Protein AF-A0AAD9J2P8-F1 (afdb_monomer)

pLDDT: mean 78.57, std 15.0, range [35.84, 94.94]

Secondary structure (DSSP, 8-state):
----HHHHHHHHHHHHHHHHHHHHHHHTSTTHHHHHHHHHHHHHHHHHHSPP--BTT-HHHHHHHHHHHHHHHS---TTTHHHHHHHHHHHHHHHHHS-HHHHHHHHHHHHHHHHHH-----HHHHHHHHHHHHHHHHHHHHHHHHHS-PPPEEES-GGG--HHHHHHH-SS-EEEEE-S-SSS--EEEE---

Structure (mmCIF, N/CA/C/O backbone):
data_AF-A0AAD9J2P8-F1
#
_entry.id   AF-A0AAD9J2P8-F1
#
loop_
_atom_site.group_PDB
_atom_site.id
_atom_site.type_symbol
_atom_site.label_atom_id
_atom_site.label_alt_id
_atom_site.label_comp_id
_atom_site.label_asym_id
_atom_site.label_entity_id
_atom_site.label_seq_id
_atom_site.pdbx_PDB_ins_code
_atom_site.Cartn_x
_atom_site.Cartn_y
_atom_site.Cartn_z
_atom_site.occupancy
_atom_site.B_iso_or_equiv
_atom_site.auth_seq_id
_atom_site.auth_comp_id
_atom_site.auth_asym_id
_atom_site.auth_atom_id
_atom_site.pdbx_PDB_model_num
ATOM 1 N N . MET A 1 1 ? 8.061 17.494 32.163 1.00 35.84 1 MET A N 1
ATOM 2 C CA . MET A 1 1 ? 9.103 16.885 31.309 1.00 35.84 1 MET A CA 1
ATOM 3 C C . MET A 1 1 ? 8.450 16.448 29.995 1.00 35.84 1 MET A C 1
ATOM 5 O O . MET A 1 1 ? 7.800 15.415 29.958 1.00 35.84 1 MET A O 1
ATOM 9 N N . LYS A 1 2 ? 8.472 17.302 28.958 1.00 37.38 2 LYS A N 1
ATOM 10 C CA . LYS A 1 2 ? 7.822 17.054 27.654 1.00 37.38 2 LYS A CA 1
ATOM 11 C C . LYS A 1 2 ? 8.761 16.195 26.801 1.00 37.38 2 LYS A C 1
ATOM 13 O O . LYS A 1 2 ? 9.695 16.732 26.215 1.00 37.38 2 LYS A O 1
ATOM 18 N N . ARG A 1 3 ? 8.564 14.874 26.784 1.00 40.25 3 ARG A N 1
ATOM 19 C CA . ARG A 1 3 ? 9.406 13.951 26.012 1.00 40.25 3 ARG A CA 1
ATOM 20 C C . ARG A 1 3 ? 9.067 14.048 24.515 1.00 40.25 3 ARG A C 1
ATOM 22 O O . ARG A 1 3 ? 7.936 13.844 24.086 1.00 40.25 3 ARG A O 1
ATOM 29 N N . ASN A 1 4 ? 10.086 14.475 23.782 1.00 41.00 4 ASN A N 1
ATOM 30 C CA . ASN A 1 4 ? 10.301 14.606 22.345 1.00 41.00 4 ASN A CA 1
ATOM 31 C C . ASN A 1 4 ? 9.366 13.869 21.375 1.00 41.00 4 ASN A C 1
ATOM 33 O O . ASN A 1 4 ? 9.649 12.766 20.922 1.00 41.00 4 ASN A O 1
ATOM 37 N N . ARG A 1 5 ? 8.354 14.592 20.881 1.00 43.62 5 ARG A N 1
ATOM 38 C CA . ARG A 1 5 ? 7.730 14.295 19.578 1.00 43.62 5 ARG A CA 1
ATOM 39 C C . ARG A 1 5 ? 8.595 14.782 18.394 1.00 43.62 5 ARG A C 1
ATOM 41 O O . ARG A 1 5 ? 8.380 14.357 17.269 1.00 43.62 5 ARG A O 1
ATOM 48 N N . LYS A 1 6 ? 9.581 15.665 18.636 1.00 39.72 6 LYS A N 1
ATOM 49 C CA . LYS A 1 6 ? 10.468 16.246 17.603 1.00 39.72 6 LYS A CA 1
ATOM 50 C C . LYS A 1 6 ? 11.683 15.375 17.255 1.00 39.72 6 LYS A C 1
ATOM 52 O O . LYS A 1 6 ? 12.091 15.365 16.097 1.00 39.72 6 LYS A O 1
ATOM 57 N N . ASP A 1 7 ? 12.211 14.610 18.207 1.00 45.72 7 ASP A N 1
ATOM 58 C CA . ASP A 1 7 ? 13.395 13.769 17.967 1.00 45.72 7 ASP A CA 1
ATOM 59 C C . ASP A 1 7 ? 13.066 12.584 17.069 1.00 45.72 7 ASP A C 1
ATOM 61 O O . ASP A 1 7 ? 13.791 12.332 16.113 1.00 45.72 7 ASP A O 1
ATOM 65 N N . GLY A 1 8 ? 11.933 11.915 17.316 1.00 49.78 8 GLY A N 1
ATOM 66 C CA . GLY A 1 8 ? 11.456 10.823 16.467 1.00 49.78 8 GLY A CA 1
ATOM 67 C C . GLY A 1 8 ? 11.322 11.259 15.011 1.00 49.78 8 GLY A C 1
ATOM 68 O O . GLY A 1 8 ? 11.822 10.580 14.127 1.00 49.78 8 GLY A O 1
ATOM 69 N N . VAL A 1 9 ? 10.768 12.450 14.759 1.00 51.84 9 VAL A N 1
ATOM 70 C CA . VAL A 1 9 ? 10.672 13.018 13.405 1.00 51.84 9 VAL A CA 1
ATOM 71 C C . VAL A 1 9 ? 12.063 13.249 12.805 1.00 51.84 9 VAL A C 1
ATOM 73 O O . VAL A 1 9 ? 12.281 12.913 11.649 1.00 51.84 9 VAL A O 1
ATOM 76 N N . CYS A 1 10 ? 13.034 13.749 13.570 1.00 49.91 10 CYS A N 1
ATOM 77 C CA . CYS A 1 10 ? 14.384 14.012 13.064 1.00 49.91 10 CYS A CA 1
ATOM 78 C C . CYS A 1 10 ? 15.150 12.723 12.707 1.00 49.91 10 CYS A C 1
ATOM 80 O O . CYS A 1 10 ? 15.716 12.627 11.616 1.00 49.91 10 CYS A O 1
ATOM 82 N N . TYR A 1 11 ? 15.101 11.702 13.571 1.00 58.66 11 TYR A N 1
ATOM 83 C CA . TYR A 1 11 ? 15.673 10.379 13.285 1.00 58.66 11 TYR A CA 1
ATOM 84 C C . TYR A 1 11 ? 15.005 9.726 12.085 1.00 58.66 11 TYR A C 1
ATOM 86 O O . TYR A 1 11 ? 15.675 9.148 11.235 1.00 58.66 11 TYR A O 1
ATOM 94 N N . TRP A 1 12 ? 13.689 9.857 11.989 1.00 60.78 12 TRP A N 1
ATOM 95 C CA . TRP A 1 12 ? 12.912 9.251 10.927 1.00 60.78 12 TRP A CA 1
ATOM 96 C C . TRP A 1 12 ? 13.160 9.947 9.585 1.00 60.78 12 TRP A C 1
ATOM 98 O O . TRP A 1 12 ? 13.389 9.264 8.596 1.00 60.78 12 TRP A O 1
ATOM 108 N N . PHE A 1 13 ? 13.275 11.283 9.558 1.00 60.62 13 PHE A N 1
ATOM 109 C CA . PHE A 1 13 ? 13.769 12.049 8.402 1.00 60.62 13 PHE A CA 1
ATOM 110 C C . PHE A 1 13 ? 15.225 11.701 8.037 1.00 60.62 13 PHE A C 1
ATOM 112 O O . PHE A 1 13 ? 15.575 11.673 6.854 1.00 60.62 13 PHE A O 1
ATOM 119 N N . GLY A 1 14 ? 16.072 11.426 9.032 1.00 69.06 14 GLY A N 1
ATOM 120 C CA . GLY A 1 14 ? 17.452 10.976 8.847 1.00 69.06 14 GLY A CA 1
ATOM 121 C C . GLY A 1 14 ? 17.530 9.600 8.188 1.00 69.06 14 GLY A C 1
ATOM 122 O O . GLY A 1 14 ? 18.158 9.457 7.139 1.00 69.06 14 GLY A O 1
ATOM 123 N N . LEU A 1 15 ? 16.807 8.619 8.732 1.00 70.50 15 LEU A N 1
ATOM 124 C CA . LEU A 1 15 ? 16.624 7.290 8.146 1.00 70.50 15 LEU A CA 1
ATOM 125 C C . LEU A 1 15 ? 16.039 7.400 6.734 1.00 70.50 15 LEU A C 1
ATOM 127 O O . LEU A 1 15 ? 16.428 6.671 5.825 1.00 70.50 15 LEU A O 1
ATOM 131 N N . LEU A 1 16 ? 15.149 8.375 6.529 1.00 65.44 16 LEU A N 1
ATOM 132 C CA . LEU A 1 16 ? 14.523 8.653 5.248 1.00 65.44 16 LEU A CA 1
ATOM 133 C C . LEU A 1 16 ? 15.527 9.015 4.162 1.00 65.44 16 LEU A C 1
ATOM 135 O O . LEU A 1 16 ? 15.518 8.451 3.062 1.00 65.44 16 LEU A O 1
ATOM 139 N N . LYS A 1 17 ? 16.378 9.986 4.496 1.00 66.88 17 LYS A N 1
ATOM 140 C CA . LYS A 1 17 ? 17.457 10.469 3.641 1.00 66.88 17 LYS A CA 1
ATOM 141 C C . LYS A 1 17 ? 18.500 9.383 3.418 1.00 66.88 17 LYS A C 1
ATOM 143 O O . LYS A 1 17 ? 18.934 9.205 2.286 1.00 66.88 17 LYS A O 1
ATOM 148 N N . PHE A 1 18 ? 18.845 8.635 4.462 1.00 74.62 18 PHE A N 1
ATOM 149 C CA . PHE A 1 18 ? 19.793 7.531 4.380 1.00 74.62 18 PHE A CA 1
ATOM 150 C C . PHE A 1 18 ? 19.297 6.422 3.448 1.00 74.62 18 PHE A C 1
ATOM 152 O O . PHE A 1 18 ? 20.012 6.016 2.537 1.00 74.62 18 PHE A O 1
ATOM 159 N N . LEU A 1 19 ? 18.038 6.005 3.588 1.00 72.00 19 LEU A N 1
ATOM 160 C CA . LEU A 1 19 ? 17.425 5.019 2.705 1.00 72.00 19 LEU A CA 1
ATOM 161 C C . LEU A 1 19 ? 17.385 5.513 1.252 1.00 72.00 19 LEU A C 1
ATOM 163 O O . LEU A 1 19 ? 17.693 4.756 0.337 1.00 72.00 19 LEU A O 1
ATOM 167 N N . LYS A 1 20 ? 17.050 6.790 1.029 1.00 68.44 20 LYS A N 1
ATOM 168 C CA . LYS A 1 20 ? 17.053 7.383 -0.317 1.00 68.44 20 LYS A CA 1
ATOM 169 C C . LYS A 1 20 ? 18.457 7.388 -0.932 1.00 68.44 20 LYS A C 1
ATOM 171 O O . LYS A 1 20 ? 18.601 7.075 -2.109 1.00 68.44 20 LYS A O 1
ATOM 176 N N . PHE A 1 21 ? 19.476 7.697 -0.135 1.00 73.38 21 PHE A N 1
ATOM 177 C CA . PHE A 1 21 ? 20.874 7.646 -0.553 1.00 73.38 21 PHE A CA 1
ATOM 178 C C . PHE A 1 21 ? 21.319 6.218 -0.898 1.00 73.38 21 PHE A C 1
ATOM 180 O O . PHE A 1 21 ? 21.908 6.003 -1.956 1.00 73.38 21 PHE A O 1
ATOM 187 N N . ILE A 1 22 ? 20.979 5.231 -0.061 1.00 76.00 22 ILE A N 1
ATOM 188 C CA . ILE A 1 22 ? 21.262 3.818 -0.343 1.00 76.00 22 ILE A CA 1
ATOM 189 C C . ILE A 1 22 ? 20.584 3.385 -1.638 1.00 76.00 22 ILE A C 1
ATOM 191 O O . ILE A 1 22 ? 21.250 2.827 -2.501 1.00 76.00 22 ILE A O 1
ATOM 195 N N . LEU A 1 23 ? 19.292 3.674 -1.811 1.00 74.81 23 LEU A N 1
ATOM 196 C CA . LEU A 1 23 ? 18.573 3.303 -3.030 1.00 74.81 23 LEU A CA 1
ATOM 197 C C . LEU A 1 23 ? 19.227 3.917 -4.272 1.00 74.81 23 LEU A C 1
ATOM 199 O O . LEU A 1 23 ? 19.399 3.225 -5.269 1.00 74.81 23 LEU A O 1
ATOM 203 N N . GLN A 1 24 ? 19.660 5.177 -4.204 1.00 74.19 24 GLN A N 1
ATOM 204 C CA . GLN A 1 24 ? 20.356 5.841 -5.307 1.00 74.19 24 GLN A CA 1
ATOM 205 C C . GLN A 1 24 ? 21.715 5.196 -5.629 1.00 74.19 24 GLN A C 1
ATOM 207 O O . GLN A 1 24 ? 22.058 5.028 -6.799 1.00 74.19 24 GLN A O 1
ATOM 212 N N . SER A 1 25 ? 22.465 4.795 -4.602 1.00 76.81 25 SER A N 1
ATOM 213 C CA . SER A 1 25 ? 23.708 4.034 -4.762 1.00 76.81 25 SER A CA 1
ATOM 214 C C . SER A 1 25 ? 23.453 2.668 -5.414 1.00 76.81 25 SER A C 1
ATOM 216 O O . SER A 1 25 ? 24.103 2.309 -6.394 1.00 76.81 25 SER A O 1
ATOM 218 N N . VAL A 1 26 ? 22.435 1.940 -4.945 1.00 79.38 26 VAL A N 1
ATOM 219 C CA . VAL A 1 26 ? 22.081 0.601 -5.444 1.00 79.38 26 VAL A CA 1
ATOM 220 C C . VAL A 1 26 ? 21.610 0.640 -6.900 1.00 79.38 26 VAL A C 1
ATOM 222 O O . VAL A 1 26 ? 21.946 -0.260 -7.660 1.00 79.38 26 VAL A O 1
ATOM 225 N N . VAL A 1 27 ? 20.910 1.694 -7.328 1.00 81.75 27 VAL A N 1
ATOM 226 C CA . VAL A 1 27 ? 20.460 1.871 -8.728 1.00 81.75 27 VAL A CA 1
ATOM 227 C C . VAL A 1 27 ? 21.623 1.999 -9.710 1.00 81.75 27 VAL A C 1
ATOM 229 O O . VAL A 1 27 ? 21.479 1.654 -10.878 1.00 81.75 27 VAL A O 1
ATOM 232 N N . SER A 1 28 ? 22.785 2.454 -9.240 1.00 81.50 28 SER A N 1
ATOM 233 C CA . SER A 1 28 ? 23.994 2.566 -10.062 1.00 81.50 28 SER A CA 1
ATOM 234 C C . SER A 1 28 ? 24.742 1.230 -10.199 1.00 81.50 28 SER A C 1
ATOM 236 O O . SER A 1 28 ? 25.705 1.139 -10.958 1.00 81.50 28 SER A O 1
ATOM 238 N N . SER A 1 29 ? 24.320 0.191 -9.468 1.00 87.44 29 SER A N 1
ATOM 239 C CA . SER A 1 29 ? 24.918 -1.143 -9.525 1.00 87.44 29 SER A CA 1
ATOM 240 C C . SER A 1 29 ? 24.369 -1.954 -10.705 1.00 87.44 29 SER A C 1
ATOM 242 O O . SER A 1 29 ? 23.155 -1.970 -10.923 1.00 87.44 29 SER A O 1
ATOM 244 N N . PRO A 1 30 ? 25.205 -2.743 -11.406 1.00 88.19 30 PRO A N 1
ATOM 245 C CA . PRO A 1 30 ? 24.736 -3.669 -12.441 1.00 88.19 30 PRO A CA 1
ATOM 246 C C . PRO A 1 30 ? 23.787 -4.757 -11.904 1.00 88.19 30 PRO A C 1
ATOM 248 O O . PRO A 1 30 ? 23.054 -5.373 -12.671 1.00 88.19 30 PRO A O 1
ATOM 251 N N . GLN A 1 31 ? 23.773 -4.991 -10.589 1.00 88.56 31 GLN A N 1
ATOM 252 C CA . GLN A 1 31 ? 22.914 -5.983 -9.928 1.00 88.56 31 GLN A CA 1
ATOM 253 C C . GLN A 1 31 ? 21.523 -5.432 -9.576 1.00 88.56 31 GLN A C 1
ATOM 255 O O . GLN A 1 31 ? 20.684 -6.162 -9.046 1.00 88.56 31 GLN A O 1
ATOM 260 N N . TYR A 1 32 ? 21.264 -4.152 -9.865 1.00 89.69 32 TYR A N 1
ATOM 261 C CA . TYR A 1 32 ? 20.014 -3.480 -9.527 1.00 89.69 32 TYR A CA 1
ATOM 262 C C . TYR A 1 32 ? 18.747 -4.213 -10.004 1.00 89.69 32 TYR A C 1
ATOM 264 O O . TYR A 1 32 ? 17.831 -4.347 -9.191 1.00 89.69 32 TYR A O 1
ATOM 272 N N . PRO A 1 33 ? 18.656 -4.739 -11.247 1.00 91.06 33 PRO A N 1
ATOM 273 C CA . PRO A 1 33 ? 17.434 -5.400 -11.710 1.00 91.06 33 PRO A CA 1
ATOM 274 C C . PRO A 1 33 ? 17.074 -6.641 -10.884 1.00 91.06 33 PRO A C 1
ATOM 276 O O . PRO A 1 33 ? 15.909 -6.824 -10.536 1.00 91.06 33 PRO A O 1
ATOM 279 N N . GLN A 1 34 ? 18.077 -7.450 -10.522 1.00 92.00 34 GLN A N 1
ATOM 280 C CA . GLN A 1 34 ? 17.892 -8.648 -9.700 1.00 92.00 34 GLN A CA 1
ATOM 281 C C . GLN A 1 34 ? 17.486 -8.271 -8.274 1.00 92.00 34 GLN A C 1
ATOM 283 O O . GLN A 1 34 ? 16.492 -8.770 -7.754 1.00 92.00 34 GLN A O 1
ATOM 288 N N . PHE A 1 35 ? 18.206 -7.320 -7.669 1.00 90.88 35 PHE A N 1
ATOM 289 C CA . PHE A 1 35 ? 17.863 -6.800 -6.347 1.00 90.88 35 PHE A CA 1
ATOM 290 C C . PHE A 1 35 ? 16.425 -6.269 -6.303 1.00 90.88 35 PHE A C 1
ATOM 292 O O . PHE A 1 35 ? 15.692 -6.540 -5.350 1.00 90.88 35 PHE A O 1
ATOM 299 N N . LEU A 1 36 ? 16.017 -5.517 -7.329 1.00 92.50 36 LEU A N 1
ATOM 300 C CA . LEU A 1 36 ? 14.678 -4.950 -7.426 1.00 92.50 36 LEU A CA 1
ATOM 301 C C . LEU A 1 36 ? 13.616 -6.050 -7.505 1.00 92.50 36 LEU A C 1
ATOM 303 O O . LEU A 1 36 ? 12.617 -5.972 -6.793 1.00 92.50 36 LEU A O 1
ATOM 307 N N . GLN A 1 37 ? 13.846 -7.072 -8.331 1.00 93.19 37 GLN A N 1
ATOM 308 C CA . GLN A 1 37 ? 12.947 -8.214 -8.471 1.00 93.19 37 GLN A CA 1
ATOM 309 C C . GLN A 1 37 ? 12.714 -8.917 -7.132 1.00 93.19 37 GLN A C 1
ATOM 311 O O . GLN A 1 37 ? 11.566 -9.103 -6.716 1.00 93.19 37 GLN A O 1
ATOM 316 N N . ASP A 1 38 ? 13.799 -9.276 -6.447 1.00 93.25 38 ASP A N 1
ATOM 317 C CA . ASP A 1 38 ? 13.737 -10.018 -5.190 1.00 93.25 38 ASP A CA 1
ATOM 318 C C . ASP A 1 38 ? 13.095 -9.163 -4.090 1.00 93.25 38 ASP A C 1
ATOM 320 O O . ASP A 1 38 ? 12.181 -9.612 -3.394 1.00 93.25 38 ASP A O 1
ATOM 324 N N . SER A 1 39 ? 13.491 -7.889 -3.999 1.00 91.31 39 SER A N 1
ATOM 325 C CA . SER A 1 39 ? 12.959 -6.948 -3.008 1.00 91.31 39 SER A CA 1
ATOM 326 C C . SER A 1 39 ? 11.460 -6.722 -3.179 1.00 91.31 39 SER A C 1
ATOM 328 O O . SER A 1 39 ? 10.706 -6.888 -2.222 1.00 91.31 39 SER A O 1
ATOM 330 N N . ILE A 1 40 ? 10.997 -6.388 -4.390 1.00 93.75 40 ILE A N 1
ATOM 331 C CA . ILE A 1 40 ? 9.569 -6.161 -4.656 1.00 93.75 40 ILE A CA 1
ATOM 332 C C . ILE A 1 40 ? 8.759 -7.424 -4.371 1.00 93.75 40 ILE A C 1
ATOM 334 O O . ILE A 1 40 ? 7.703 -7.340 -3.746 1.00 93.75 40 ILE A O 1
ATOM 338 N N . THR A 1 41 ? 9.254 -8.593 -4.776 1.00 93.94 41 THR A N 1
ATOM 339 C CA . THR A 1 41 ? 8.566 -9.867 -4.533 1.00 93.94 41 THR A CA 1
ATOM 340 C C . THR A 1 41 ? 8.355 -10.102 -3.039 1.00 93.94 41 THR A C 1
ATOM 342 O O . THR A 1 41 ? 7.243 -10.418 -2.611 1.00 93.94 41 THR A O 1
ATOM 345 N N . VAL A 1 42 ? 9.396 -9.890 -2.229 1.00 94.62 42 VAL A N 1
ATOM 346 C CA . VAL A 1 42 ? 9.312 -10.033 -0.771 1.00 94.62 42 VAL A CA 1
ATOM 347 C C . VAL A 1 42 ? 8.391 -8.974 -0.165 1.00 94.62 42 VAL A C 1
ATOM 349 O O . VAL A 1 42 ? 7.514 -9.321 0.623 1.00 94.62 42 VAL A O 1
ATOM 352 N N . PHE A 1 43 ? 8.533 -7.703 -0.546 1.00 94.31 43 PHE A N 1
ATOM 353 C CA . PHE A 1 43 ? 7.719 -6.620 0.013 1.00 94.31 43 PHE A CA 1
ATOM 354 C C . PHE A 1 43 ? 6.233 -6.825 -0.275 1.00 94.31 43 PHE A C 1
ATOM 356 O O . PHE A 1 43 ? 5.415 -6.747 0.640 1.00 94.31 43 PHE A O 1
ATOM 363 N N . LEU A 1 44 ? 5.878 -7.149 -1.522 1.00 94.94 44 LEU A N 1
ATOM 364 C CA . LEU A 1 44 ? 4.490 -7.410 -1.897 1.00 94.94 44 LEU A CA 1
ATOM 365 C C . LEU A 1 44 ? 3.933 -8.636 -1.174 1.00 94.94 44 LEU A C 1
ATOM 367 O O . LEU A 1 44 ? 2.782 -8.601 -0.750 1.00 94.94 44 LEU A O 1
ATOM 371 N N . ARG A 1 45 ? 4.731 -9.694 -0.987 1.00 94.44 45 ARG A N 1
ATOM 372 C CA . ARG A 1 45 ? 4.309 -10.878 -0.230 1.00 94.44 45 ARG A CA 1
ATOM 373 C C . ARG A 1 45 ? 4.003 -10.535 1.227 1.00 94.44 45 ARG A C 1
ATOM 375 O O . ARG A 1 45 ? 2.917 -10.841 1.700 1.00 94.44 45 ARG A O 1
ATOM 382 N N . VAL A 1 46 ? 4.914 -9.841 1.910 1.00 92.25 46 VAL A N 1
ATOM 383 C CA . VAL A 1 46 ? 4.724 -9.444 3.316 1.00 92.25 46 VAL A CA 1
ATOM 384 C C . VAL A 1 46 ? 3.496 -8.542 3.478 1.00 92.25 46 VAL A C 1
ATOM 386 O O . VAL A 1 46 ? 2.699 -8.743 4.390 1.00 92.25 46 VAL A O 1
ATOM 389 N N . LEU A 1 47 ? 3.297 -7.582 2.570 1.00 92.12 47 LEU A N 1
ATOM 390 C CA . LEU A 1 47 ? 2.138 -6.684 2.594 1.00 92.12 47 LEU A CA 1
ATOM 391 C C . LEU A 1 47 ? 0.815 -7.393 2.252 1.00 92.12 47 LEU A C 1
ATOM 393 O O . LEU A 1 47 ? -0.243 -6.993 2.741 1.00 92.12 47 LEU A O 1
ATOM 397 N N . LYS A 1 48 ? 0.856 -8.430 1.410 1.00 91.38 48 LYS A N 1
ATOM 398 C CA . LYS A 1 48 ? -0.324 -9.199 0.996 1.00 91.38 48 LYS A CA 1
ATOM 399 C C . LYS A 1 48 ? -0.778 -10.205 2.054 1.00 91.38 48 LYS A C 1
ATOM 401 O O . LYS A 1 48 ? -1.989 -10.361 2.215 1.00 91.38 48 LYS A O 1
ATOM 406 N N . ASP A 1 49 ? 0.176 -10.883 2.690 1.00 88.75 49 ASP A N 1
ATOM 407 C CA . ASP A 1 49 ? -0.065 -11.983 3.630 1.00 88.75 49 ASP A CA 1
ATOM 408 C C . ASP A 1 49 ? -0.228 -11.483 5.076 1.00 88.75 49 ASP A C 1
ATOM 410 O O . ASP A 1 49 ? -0.807 -12.178 5.903 1.00 88.75 49 ASP A O 1
ATOM 414 N N . GLY A 1 50 ? 0.285 -10.289 5.395 1.00 82.38 50 GLY A N 1
ATOM 415 C CA . GLY A 1 50 ? 0.142 -9.693 6.721 1.00 82.38 50 GLY A CA 1
ATOM 416 C C . GLY A 1 50 ? -1.237 -9.074 6.949 1.00 82.38 50 GLY A C 1
ATOM 417 O O . GLY A 1 50 ? -1.721 -8.317 6.103 1.00 82.38 50 GLY A O 1
ATOM 418 N N . ASP A 1 51 ? -1.812 -9.328 8.125 1.00 81.00 51 ASP A N 1
ATOM 419 C CA . ASP A 1 51 ? -3.091 -8.753 8.548 1.00 81.00 51 ASP A CA 1
ATOM 420 C C . ASP A 1 51 ? -2.986 -7.244 8.831 1.00 81.00 51 ASP A C 1
ATOM 422 O O . ASP A 1 51 ? -1.963 -6.792 9.370 1.00 81.00 51 ASP A O 1
ATOM 426 N N . PRO A 1 52 ? -4.035 -6.453 8.530 1.00 81.31 52 PRO A N 1
ATOM 427 C CA . PRO A 1 52 ? -4.101 -5.045 8.901 1.00 81.31 52 PRO A CA 1
ATOM 428 C C . PRO A 1 52 ? -3.928 -4.843 10.407 1.00 81.31 52 PRO A C 1
ATOM 430 O O . PRO A 1 52 ? -4.540 -5.532 11.221 1.00 81.31 52 PRO A O 1
ATOM 433 N N . GLN A 1 53 ? -3.089 -3.879 10.774 1.00 80.88 53 GLN A N 1
ATOM 434 C CA . GLN A 1 53 ? -2.815 -3.531 12.165 1.00 80.88 53 GLN A CA 1
ATOM 435 C C . GLN A 1 53 ? -3.265 -2.092 12.412 1.00 80.88 53 GLN A C 1
ATOM 437 O O . GLN A 1 53 ? -2.898 -1.184 11.664 1.00 80.88 53 GLN A O 1
ATOM 442 N N . PHE A 1 54 ? -4.056 -1.892 13.463 1.00 79.12 54 PHE A N 1
ATOM 443 C CA . PHE A 1 54 ? -4.698 -0.606 13.767 1.00 79.12 54 PHE A CA 1
ATOM 444 C C . PHE A 1 54 ? -4.161 0.054 15.043 1.00 79.12 54 PHE A C 1
ATOM 446 O O . PHE A 1 54 ? -4.627 1.125 15.419 1.00 79.12 54 PHE A O 1
ATOM 453 N N . ILE A 1 55 ? -3.184 -0.579 15.702 1.00 78.31 55 ILE A N 1
ATOM 454 C CA . ILE A 1 55 ? -2.464 -0.039 16.859 1.00 78.31 55 ILE A CA 1
ATOM 455 C C . ILE A 1 55 ? -1.120 0.504 16.365 1.00 78.31 55 ILE A C 1
ATOM 457 O O . ILE A 1 55 ? -0.278 -0.259 15.885 1.00 78.31 55 ILE A O 1
ATOM 461 N N . SER A 1 56 ? -0.901 1.813 16.482 1.00 75.12 56 SER A N 1
ATOM 462 C CA . SER A 1 56 ? 0.270 2.482 15.887 1.00 75.12 56 SER A CA 1
ATOM 463 C C . SER A 1 56 ? 1.602 2.030 16.491 1.00 75.12 56 SER A C 1
ATOM 465 O O . SER A 1 56 ? 2.630 1.991 15.813 1.00 75.12 56 SER A O 1
ATOM 467 N N . GLU A 1 57 ? 1.608 1.689 17.780 1.00 76.62 57 GLU A N 1
ATOM 468 C CA . GLU A 1 57 ? 2.807 1.285 18.517 1.00 76.62 57 GLU A CA 1
ATOM 469 C C . GLU A 1 57 ? 3.221 -0.170 18.238 1.00 76.62 57 GLU A C 1
ATOM 471 O O . GLU A 1 57 ? 4.271 -0.616 18.701 1.00 76.62 57 GLU A O 1
ATOM 476 N N . GLN A 1 58 ? 2.427 -0.924 17.473 1.00 79.06 58 GLN A N 1
ATOM 477 C CA . GLN A 1 58 ? 2.730 -2.312 17.155 1.00 79.06 58 GLN A CA 1
ATOM 478 C C . GLN A 1 58 ? 3.832 -2.414 16.093 1.00 79.06 58 GLN A C 1
ATOM 480 O O . GLN A 1 58 ? 3.736 -1.845 15.004 1.00 79.06 58 GLN A O 1
ATOM 485 N N . ASN A 1 59 ? 4.859 -3.223 16.372 1.00 81.12 59 ASN A N 1
ATOM 486 C CA . ASN A 1 59 ? 5.998 -3.425 15.466 1.00 81.12 59 ASN A CA 1
ATOM 487 C C . ASN A 1 59 ? 5.568 -3.868 14.058 1.00 81.12 59 ASN A C 1
ATOM 489 O O . ASN A 1 59 ? 6.136 -3.418 13.066 1.00 81.12 59 ASN A O 1
ATOM 493 N N . SER A 1 60 ? 4.538 -4.715 13.963 1.00 84.06 60 SER A N 1
ATOM 494 C CA . SER A 1 60 ? 3.980 -5.165 12.685 1.00 84.06 60 SER A CA 1
ATOM 495 C C . SER A 1 60 ? 3.426 -4.005 11.852 1.00 84.06 60 SER A C 1
ATOM 497 O O . SER A 1 60 ? 3.636 -3.983 10.640 1.00 84.06 60 SER A O 1
ATOM 499 N N . GLN A 1 61 ? 2.788 -3.011 12.485 1.00 84.44 61 GLN A N 1
ATOM 500 C CA . GLN A 1 61 ? 2.318 -1.819 11.779 1.00 84.44 61 GLN A CA 1
ATOM 501 C C . GLN A 1 61 ? 3.488 -0.941 11.322 1.00 84.44 61 GLN A C 1
ATOM 503 O O . GLN A 1 61 ? 3.551 -0.510 10.172 1.00 84.44 61 GLN A O 1
ATOM 508 N N . GLN A 1 62 ? 4.470 -0.715 12.194 1.00 85.69 62 GLN A N 1
ATOM 509 C CA . GLN A 1 62 ? 5.653 0.073 11.837 1.00 85.69 62 GLN A CA 1
ATOM 510 C C . GLN A 1 62 ? 6.422 -0.542 10.660 1.00 85.69 62 GLN A C 1
ATOM 512 O O . GLN A 1 62 ? 6.846 0.181 9.758 1.00 85.69 62 GLN A O 1
ATOM 517 N N . LEU A 1 63 ? 6.548 -1.873 10.632 1.00 88.06 63 LEU A N 1
ATOM 518 C CA . LEU A 1 63 ? 7.135 -2.601 9.511 1.00 88.06 63 LEU A CA 1
ATOM 519 C C . LEU A 1 63 ? 6.317 -2.404 8.230 1.00 88.06 63 LEU A C 1
ATOM 521 O O . LEU A 1 63 ? 6.884 -2.073 7.191 1.00 88.06 63 LEU A O 1
ATOM 525 N N . ARG A 1 64 ? 4.992 -2.573 8.298 1.00 91.94 64 ARG A N 1
ATOM 526 C CA . ARG A 1 64 ? 4.088 -2.411 7.151 1.00 91.94 64 ARG A CA 1
ATOM 527 C C . ARG A 1 64 ? 4.204 -1.016 6.533 1.00 91.94 64 ARG A C 1
ATOM 529 O O . ARG A 1 64 ? 4.424 -0.893 5.328 1.00 91.94 64 ARG A O 1
ATOM 536 N N . LYS A 1 65 ? 4.164 0.023 7.369 1.00 89.38 65 LYS A N 1
ATOM 537 C CA . LYS A 1 65 ? 4.361 1.420 6.963 1.00 89.38 65 LYS A CA 1
ATOM 538 C C . LYS A 1 65 ? 5.736 1.652 6.333 1.00 89.38 65 LYS A C 1
ATOM 540 O O . LYS A 1 65 ? 5.835 2.246 5.260 1.00 89.38 65 LYS A O 1
ATOM 545 N N . LEU A 1 66 ? 6.795 1.129 6.954 1.00 89.69 66 LEU A N 1
ATOM 546 C CA . LEU A 1 66 ? 8.158 1.238 6.435 1.00 89.69 66 LEU A CA 1
ATOM 547 C C . LEU A 1 66 ? 8.292 0.601 5.043 1.00 89.69 66 LEU A C 1
ATOM 549 O O . LEU A 1 66 ? 8.906 1.197 4.160 1.00 89.69 66 LEU A O 1
ATOM 553 N N . LEU A 1 67 ? 7.701 -0.577 4.823 1.00 92.56 67 LEU A N 1
ATOM 554 C CA . LEU A 1 67 ? 7.717 -1.250 3.521 1.00 92.56 67 LEU A CA 1
ATOM 555 C C . LEU A 1 67 ? 7.019 -0.422 2.436 1.00 92.56 67 LEU A C 1
ATOM 557 O O . LEU A 1 67 ? 7.573 -0.259 1.348 1.00 92.56 67 LEU A O 1
ATOM 561 N N . LEU A 1 68 ? 5.848 0.151 2.731 1.00 94.19 68 LEU A N 1
ATOM 562 C CA . LEU A 1 68 ? 5.143 1.042 1.802 1.00 94.19 68 LEU A CA 1
ATOM 563 C C . LEU A 1 68 ? 5.996 2.264 1.444 1.00 94.19 68 LEU A C 1
ATOM 565 O O . LEU A 1 68 ? 6.105 2.651 0.282 1.00 94.19 68 LEU A O 1
ATOM 569 N N . GLU A 1 69 ? 6.670 2.852 2.424 1.00 91.69 69 GLU A N 1
ATOM 570 C CA . GLU A 1 69 ? 7.546 3.993 2.182 1.00 91.69 69 GLU A CA 1
ATOM 571 C C . GLU A 1 69 ? 8.812 3.658 1.405 1.00 91.69 69 GLU A C 1
ATOM 573 O O . GLU A 1 69 ? 9.283 4.501 0.636 1.00 91.69 69 GLU A O 1
ATOM 578 N N . ILE A 1 70 ? 9.369 2.459 1.602 1.00 90.62 70 ILE A N 1
ATOM 579 C CA . ILE A 1 70 ? 10.468 1.952 0.781 1.00 90.62 70 ILE A CA 1
ATOM 580 C C . ILE A 1 70 ? 9.990 1.858 -0.668 1.00 90.62 70 ILE A C 1
ATOM 582 O O . ILE A 1 70 ? 10.637 2.437 -1.539 1.00 90.62 70 ILE A O 1
ATOM 586 N N . ILE A 1 71 ? 8.838 1.218 -0.920 1.00 93.00 71 ILE A N 1
ATOM 587 C CA . ILE A 1 71 ? 8.253 1.087 -2.266 1.00 93.00 71 ILE A CA 1
ATOM 588 C C . ILE A 1 71 ? 8.062 2.463 -2.912 1.00 93.00 71 ILE A C 1
ATOM 590 O O . ILE A 1 71 ? 8.493 2.672 -4.043 1.00 93.00 71 ILE A O 1
ATOM 594 N N . HIS A 1 72 ? 7.495 3.427 -2.181 1.00 92.06 72 HIS A N 1
ATOM 595 C CA . HIS A 1 72 ? 7.277 4.793 -2.668 1.00 92.06 72 HIS A CA 1
ATOM 596 C C . HIS A 1 72 ? 8.568 5.524 -3.077 1.00 92.06 72 HIS A C 1
ATOM 598 O O . HIS A 1 72 ? 8.523 6.491 -3.833 1.00 92.06 72 HIS A O 1
ATOM 604 N N . ARG A 1 73 ? 9.732 5.106 -2.569 1.00 89.50 73 ARG A N 1
ATOM 605 C CA . ARG A 1 73 ? 11.021 5.751 -2.868 1.00 89.50 73 ARG A CA 1
ATOM 606 C C . ARG A 1 73 ? 11.839 5.062 -3.934 1.00 89.50 73 ARG A C 1
ATOM 608 O O . ARG A 1 73 ? 12.887 5.598 -4.299 1.00 89.50 73 ARG A O 1
ATOM 615 N N . ILE A 1 74 ? 11.406 3.900 -4.407 1.00 88.88 74 ILE A N 1
ATOM 616 C CA . ILE A 1 74 ? 12.087 3.231 -5.507 1.00 88.88 7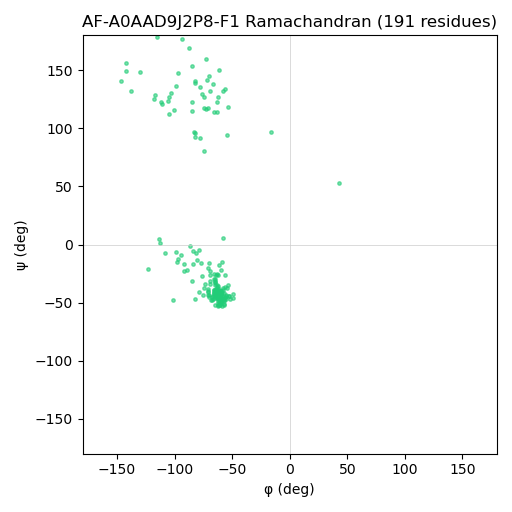4 ILE A CA 1
ATOM 617 C C . ILE A 1 74 ? 11.991 4.149 -6.733 1.00 88.88 74 ILE A C 1
ATOM 619 O O . ILE A 1 74 ? 10.898 4.604 -7.074 1.00 88.88 74 ILE A O 1
ATOM 623 N N . PRO A 1 75 ? 13.118 4.470 -7.389 1.00 87.19 75 PRO A N 1
ATOM 624 C CA . PRO A 1 75 ? 13.085 5.327 -8.558 1.00 87.19 75 PRO A CA 1
ATOM 625 C C . PRO A 1 75 ? 12.355 4.632 -9.699 1.00 87.19 75 PRO A C 1
ATOM 627 O O . PRO A 1 75 ? 12.568 3.453 -9.982 1.00 87.19 75 PRO A O 1
ATOM 630 N N . ALA A 1 76 ? 11.523 5.397 -10.388 1.00 86.69 76 ALA A N 1
ATOM 631 C CA . ALA A 1 76 ? 10.799 4.914 -11.542 1.00 86.69 76 ALA A CA 1
ATOM 632 C C . ALA A 1 76 ? 11.660 4.959 -12.792 1.00 86.69 76 ALA A C 1
ATOM 634 O O . ALA A 1 76 ? 11.753 5.961 -13.497 1.00 86.69 76 ALA A O 1
ATOM 635 N N . ASN A 1 77 ? 12.306 3.833 -13.031 1.00 89.06 77 ASN A N 1
ATOM 636 C CA . ASN A 1 77 ? 13.070 3.537 -14.228 1.00 89.06 77 ASN A CA 1
ATOM 637 C C . ASN A 1 77 ? 12.410 2.377 -14.988 1.00 89.06 77 ASN A C 1
ATOM 639 O O . ASN A 1 77 ? 11.412 1.799 -14.546 1.00 89.06 77 ASN A O 1
ATOM 643 N N . ASP A 1 78 ? 12.989 2.008 -16.127 1.00 89.69 78 ASP A N 1
ATOM 644 C CA . ASP A 1 78 ? 12.460 0.930 -16.964 1.00 89.69 78 ASP A CA 1
ATOM 645 C C . ASP A 1 78 ? 12.482 -0.441 -16.275 1.00 89.69 78 ASP A C 1
ATOM 647 O O . ASP A 1 78 ? 11.623 -1.278 -16.555 1.00 89.69 78 ASP A O 1
ATOM 651 N N . HIS A 1 79 ? 13.390 -0.660 -15.317 1.00 90.88 79 HIS A N 1
ATOM 652 C CA . HIS A 1 79 ? 13.432 -1.898 -14.537 1.00 90.88 79 HIS A CA 1
ATOM 653 C C . HIS A 1 79 ? 12.240 -2.037 -13.585 1.00 90.88 79 HIS A C 1
ATOM 655 O O . HIS A 1 79 ? 11.852 -3.160 -13.276 1.00 90.88 79 HIS A O 1
ATOM 661 N N . LEU A 1 80 ? 11.630 -0.931 -13.143 1.00 92.50 80 LEU A N 1
ATOM 662 C CA . LEU A 1 80 ? 10.435 -0.968 -12.296 1.00 92.50 80 LEU A CA 1
ATOM 663 C C . LEU A 1 80 ? 9.166 -1.315 -13.084 1.00 92.50 80 LEU A C 1
ATOM 665 O O . LEU A 1 80 ? 8.227 -1.887 -12.528 1.00 92.50 80 LEU A O 1
ATOM 669 N N . LYS A 1 81 ? 9.134 -1.000 -14.383 1.00 92.19 81 LYS A N 1
ATOM 670 C CA . LYS A 1 81 ? 7.953 -1.106 -15.252 1.00 92.19 81 LYS A CA 1
ATOM 671 C C . LYS A 1 81 ? 7.217 -2.460 -15.187 1.00 92.19 81 LYS A C 1
ATOM 673 O O . LYS A 1 81 ? 5.988 -2.431 -15.095 1.00 92.19 81 LYS A O 1
ATOM 678 N N . PRO A 1 82 ? 7.890 -3.631 -15.169 1.00 93.31 82 PRO A N 1
ATOM 679 C CA . PRO A 1 82 ? 7.221 -4.932 -15.055 1.00 93.31 82 PRO A CA 1
ATOM 680 C C . PRO A 1 82 ? 6.448 -5.113 -13.740 1.00 93.31 82 PRO A C 1
ATOM 682 O O . PRO A 1 82 ? 5.462 -5.847 -13.691 1.00 93.31 82 PRO A O 1
ATOM 685 N N . TYR A 1 83 ? 6.865 -4.419 -12.681 1.00 94.38 83 TYR A N 1
ATOM 686 C CA . TYR A 1 83 ? 6.298 -4.537 -11.341 1.00 94.38 83 TYR A CA 1
ATOM 687 C C . TYR A 1 83 ? 5.206 -3.503 -11.045 1.00 94.38 83 TYR A C 1
ATOM 689 O O . TYR A 1 83 ? 4.505 -3.621 -10.043 1.00 94.38 83 TYR A O 1
ATOM 697 N N . VAL A 1 84 ? 5.004 -2.509 -11.914 1.00 92.75 84 VAL A N 1
ATOM 698 C CA . VAL A 1 84 ? 4.020 -1.434 -11.694 1.00 92.75 84 VAL A CA 1
ATOM 699 C C . VAL A 1 84 ? 2.610 -1.992 -11.512 1.00 92.75 84 VAL A C 1
ATOM 701 O O . VAL A 1 84 ? 1.919 -1.622 -10.568 1.00 92.75 84 VAL A O 1
ATOM 704 N N . LYS A 1 85 ? 2.187 -2.918 -12.380 1.00 91.62 85 LYS A N 1
ATOM 705 C CA . LYS A 1 85 ? 0.851 -3.525 -12.309 1.00 91.62 85 LYS A CA 1
ATOM 706 C C . LYS A 1 85 ? 0.611 -4.296 -10.997 1.00 91.62 85 LYS A C 1
ATOM 708 O O . LYS A 1 85 ? -0.389 -4.006 -10.346 1.00 91.62 85 LYS A O 1
ATOM 713 N N . PRO A 1 86 ? 1.480 -5.233 -10.563 1.00 93.31 86 PRO A N 1
ATOM 714 C CA . PRO A 1 86 ? 1.275 -5.921 -9.287 1.00 93.31 86 PRO A CA 1
ATOM 715 C C . PRO A 1 86 ? 1.375 -4.989 -8.071 1.00 93.31 86 PRO A C 1
ATOM 717 O O . PRO A 1 86 ? 0.637 -5.196 -7.109 1.00 93.31 86 PRO A O 1
ATOM 720 N N . ILE A 1 87 ? 2.218 -3.946 -8.115 1.00 94.88 87 ILE A N 1
ATOM 721 C CA . ILE A 1 87 ? 2.257 -2.927 -7.056 1.00 94.88 87 ILE A CA 1
ATOM 722 C C . ILE A 1 87 ? 0.910 -2.203 -6.978 1.00 94.88 87 ILE A C 1
ATOM 724 O O . ILE A 1 87 ? 0.308 -2.178 -5.908 1.00 94.88 87 ILE A O 1
ATOM 728 N N . LEU A 1 88 ? 0.408 -1.664 -8.094 1.00 92.94 88 LEU A N 1
ATOM 729 C CA . LEU A 1 88 ? -0.869 -0.942 -8.134 1.00 92.94 88 LEU A CA 1
ATOM 730 C C . LEU A 1 88 ? -2.038 -1.810 -7.665 1.00 92.94 88 LEU A C 1
ATOM 732 O O . LEU A 1 88 ? -2.809 -1.365 -6.819 1.00 92.94 88 LEU A O 1
ATOM 736 N N . GLY A 1 89 ? -2.128 -3.053 -8.143 1.00 91.94 89 GLY A N 1
ATOM 737 C CA . GLY A 1 89 ? -3.187 -3.974 -7.730 1.00 91.94 89 GLY A CA 1
ATOM 738 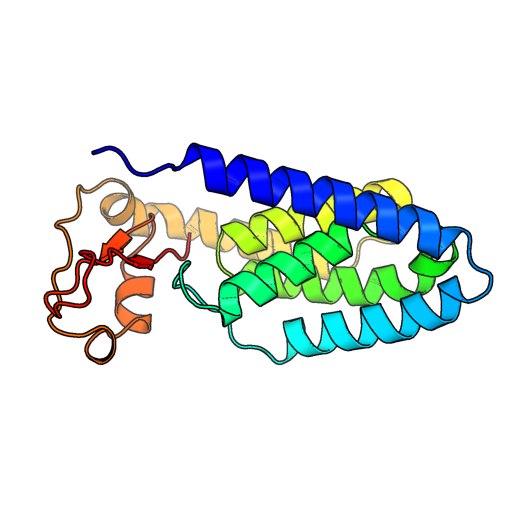C C . GLY A 1 89 ? -3.183 -4.238 -6.222 1.00 91.94 89 GLY A C 1
ATOM 739 O O . GLY A 1 89 ? -4.241 -4.247 -5.592 1.00 91.94 89 GLY A O 1
ATOM 740 N N . LEU A 1 90 ? -2.000 -4.380 -5.608 1.00 93.94 90 LEU A N 1
ATOM 741 C CA . LEU A 1 90 ? -1.914 -4.481 -4.153 1.00 93.94 90 LEU A CA 1
ATOM 742 C C . LEU A 1 90 ? -2.309 -3.166 -3.477 1.00 93.94 90 LEU A C 1
ATOM 744 O O . LEU A 1 90 ? -3.125 -3.204 -2.564 1.00 93.94 90 LEU A O 1
ATOM 748 N N . MET A 1 91 ? -1.789 -2.019 -3.928 1.00 94.94 91 MET A N 1
ATOM 749 C CA . MET A 1 91 ? -2.111 -0.719 -3.326 1.00 94.94 91 MET A CA 1
ATOM 750 C C . MET A 1 91 ? -3.621 -0.463 -3.314 1.00 94.94 91 MET A C 1
ATOM 752 O O . MET A 1 91 ? -4.146 -0.083 -2.275 1.00 94.94 91 MET A O 1
ATOM 756 N N . PHE A 1 92 ? -4.332 -0.734 -4.416 1.00 92.25 92 PHE A N 1
ATOM 757 C CA . PHE A 1 92 ? -5.791 -0.591 -4.480 1.00 92.25 92 PHE A CA 1
ATOM 758 C C . PHE A 1 92 ? -6.521 -1.492 -3.483 1.00 92.25 92 PHE A C 1
ATOM 760 O O . PHE A 1 92 ? -7.462 -1.036 -2.842 1.00 92.25 92 PHE A O 1
ATOM 767 N N . ARG A 1 93 ? -6.064 -2.737 -3.298 1.00 91.56 93 ARG A N 1
ATOM 768 C CA . ARG A 1 93 ? -6.605 -3.624 -2.259 1.00 91.56 93 ARG A CA 1
ATOM 769 C C . ARG A 1 93 ? -6.376 -3.051 -0.859 1.00 91.56 93 ARG A C 1
ATOM 771 O O . ARG A 1 93 ? -7.276 -3.123 -0.029 1.00 91.56 93 ARG A O 1
ATOM 778 N N . LEU A 1 94 ? -5.193 -2.492 -0.594 1.00 92.00 94 LEU A N 1
ATOM 779 C CA . LEU A 1 94 ? -4.863 -1.932 0.719 1.00 92.00 94 LEU A CA 1
ATOM 780 C C . LEU A 1 94 ? -5.721 -0.707 1.066 1.00 92.00 94 LEU A C 1
ATOM 782 O O . LEU A 1 94 ? -6.049 -0.532 2.233 1.00 92.00 94 LEU A O 1
ATOM 786 N N . LEU A 1 95 ? -6.176 0.079 0.080 1.00 91.12 95 LEU A N 1
ATOM 787 C CA . LEU A 1 95 ? -7.068 1.226 0.326 1.00 91.12 95 LEU A CA 1
ATOM 788 C C . LEU A 1 95 ? -8.369 0.859 1.062 1.00 91.12 95 LEU A C 1
ATOM 790 O O . LEU A 1 95 ? -8.945 1.719 1.721 1.00 91.12 95 LEU A O 1
ATOM 794 N N . GLU A 1 96 ? -8.840 -0.385 0.939 1.00 88.31 96 GLU A N 1
ATOM 795 C CA . GLU A 1 96 ? -10.097 -0.839 1.549 1.00 88.31 96 GLU A CA 1
ATOM 796 C C . GLU A 1 96 ? -9.909 -1.459 2.946 1.00 88.31 96 GLU A C 1
ATOM 798 O O . GLU A 1 96 ? -10.866 -1.522 3.719 1.00 88.31 96 GLU A O 1
ATOM 803 N N . ILE A 1 97 ? -8.703 -1.946 3.270 1.00 87.44 97 ILE A N 1
ATOM 804 C CA . ILE A 1 97 ? -8.473 -2.812 4.442 1.00 87.44 97 ILE A CA 1
ATOM 805 C C . ILE A 1 97 ? -7.437 -2.283 5.439 1.00 87.44 97 ILE A C 1
ATOM 807 O O . ILE A 1 97 ? -7.439 -2.731 6.583 1.00 87.44 97 ILE A O 1
ATOM 811 N N . ASP A 1 98 ? -6.543 -1.384 5.025 1.00 88.88 98 ASP A N 1
ATOM 812 C CA . ASP A 1 98 ? -5.484 -0.840 5.881 1.00 88.88 98 ASP A CA 1
ATOM 813 C C . ASP A 1 98 ? -5.945 0.400 6.672 1.00 88.88 98 ASP A C 1
ATOM 815 O O . ASP A 1 98 ? -7.015 0.959 6.435 1.00 88.88 98 ASP A O 1
ATOM 819 N N . ASN A 1 99 ? -5.125 0.829 7.634 1.00 86.00 99 ASN A N 1
ATOM 820 C CA . ASN A 1 99 ? -5.342 2.071 8.387 1.00 86.00 99 ASN A CA 1
ATOM 821 C C . ASN A 1 99 ? -5.048 3.330 7.548 1.00 86.00 99 ASN A C 1
ATOM 823 O O . ASN A 1 99 ? -4.284 3.275 6.581 1.00 86.00 99 ASN A O 1
ATOM 827 N N . GLU A 1 100 ? -5.586 4.480 7.965 1.00 85.81 100 GLU A N 1
ATOM 828 C CA . GLU A 1 100 ? -5.417 5.774 7.283 1.00 85.81 100 GLU A CA 1
ATOM 829 C C . GLU A 1 100 ? -3.955 6.108 6.955 1.00 85.81 100 GLU A C 1
ATOM 831 O O . GLU A 1 100 ? -3.644 6.490 5.825 1.00 85.81 100 GLU A O 1
ATOM 836 N N . GLU A 1 101 ? -3.027 5.921 7.900 1.00 87.00 101 GLU A N 1
ATOM 837 C CA . GLU A 1 101 ? -1.620 6.259 7.676 1.00 87.00 101 GLU A CA 1
ATOM 838 C C . GLU A 1 101 ? -1.017 5.470 6.506 1.00 87.00 101 GLU A C 1
ATOM 840 O O . GLU A 1 101 ? -0.306 6.036 5.669 1.00 87.00 101 GLU A O 1
ATOM 845 N N . ASN A 1 102 ? -1.320 4.174 6.423 1.00 90.81 102 ASN A N 1
ATOM 846 C CA . ASN A 1 102 ? -0.883 3.305 5.335 1.00 90.81 102 ASN A CA 1
ATOM 847 C C . ASN A 1 102 ? -1.604 3.649 4.027 1.00 90.81 102 ASN A C 1
ATOM 849 O O . ASN A 1 102 ? -0.959 3.742 2.977 1.00 90.81 102 ASN A O 1
ATOM 853 N N . VAL A 1 103 ? -2.918 3.889 4.087 1.00 91.88 103 VAL A N 1
ATOM 854 C CA . VAL A 1 103 ? -3.750 4.295 2.942 1.00 91.88 103 VAL A CA 1
ATOM 855 C C . VAL A 1 103 ? -3.205 5.575 2.303 1.00 91.88 103 VAL A C 1
ATOM 857 O O . VAL A 1 103 ? -3.071 5.649 1.080 1.00 91.88 103 VAL A O 1
ATOM 860 N N . MET A 1 104 ? -2.779 6.551 3.106 1.00 91.75 104 MET A N 1
ATOM 861 C CA . MET A 1 104 ? -2.184 7.797 2.619 1.00 91.75 104 MET A CA 1
ATOM 862 C C . MET A 1 104 ? -0.871 7.575 1.859 1.00 91.75 104 MET A C 1
ATOM 864 O O . MET A 1 104 ? -0.614 8.251 0.858 1.00 91.75 104 MET A O 1
ATOM 868 N N . VAL A 1 105 ? -0.039 6.619 2.286 1.00 94.00 105 VAL A N 1
ATOM 869 C CA . VAL A 1 105 ? 1.170 6.241 1.537 1.00 94.00 105 VAL A CA 1
ATOM 870 C C . VAL A 1 105 ? 0.799 5.486 0.256 1.00 94.00 105 VAL A C 1
ATOM 872 O O . VAL A 1 105 ? 1.356 5.789 -0.801 1.00 94.00 105 VAL A O 1
ATOM 875 N N . CYS A 1 106 ? -0.185 4.583 0.305 1.00 94.75 106 CYS A N 1
ATOM 876 C CA . CYS A 1 106 ? -0.674 3.847 -0.866 1.00 94.75 106 CYS A CA 1
ATOM 877 C C . CYS A 1 106 ? -1.187 4.794 -1.962 1.00 94.75 106 CYS A C 1
ATOM 879 O O . CYS A 1 106 ? -0.821 4.641 -3.127 1.00 94.75 106 CYS A O 1
ATOM 881 N N . LEU A 1 107 ? -1.958 5.824 -1.598 1.00 94.31 107 LEU A N 1
ATOM 882 C CA . LEU A 1 107 ? -2.436 6.842 -2.540 1.00 94.31 107 LEU A CA 1
ATOM 883 C C . LEU A 1 107 ? -1.283 7.588 -3.220 1.00 94.31 107 LEU A C 1
ATOM 885 O O . LEU A 1 107 ? -1.325 7.809 -4.430 1.00 94.31 107 LEU A O 1
ATOM 889 N N . ARG A 1 108 ? -0.227 7.940 -2.475 1.00 94.19 108 ARG A N 1
ATOM 890 C CA . ARG A 1 108 ? 0.962 8.592 -3.051 1.00 94.19 108 ARG A CA 1
ATOM 891 C C . ARG A 1 108 ? 1.676 7.689 -4.054 1.00 94.19 108 ARG A C 1
ATOM 893 O O . ARG A 1 108 ? 2.029 8.160 -5.131 1.00 94.19 108 ARG A O 1
ATOM 900 N N . ILE A 1 109 ? 1.828 6.401 -3.734 1.00 94.75 109 ILE A N 1
ATOM 901 C CA . ILE A 1 109 ? 2.405 5.403 -4.650 1.00 94.75 109 ILE A CA 1
ATOM 902 C C . ILE A 1 109 ? 1.576 5.314 -5.932 1.00 94.75 109 ILE A C 1
ATOM 904 O O . ILE A 1 109 ? 2.135 5.400 -7.024 1.00 94.75 109 ILE A O 1
ATOM 908 N N . ILE A 1 110 ? 0.250 5.186 -5.810 1.00 93.62 110 ILE A N 1
ATOM 909 C CA . ILE A 1 110 ? -0.659 5.113 -6.962 1.00 93.62 110 ILE A CA 1
ATOM 910 C C . ILE A 1 110 ? -0.491 6.352 -7.847 1.00 93.62 110 ILE A C 1
ATOM 912 O O . ILE A 1 110 ? -0.256 6.217 -9.046 1.00 93.62 110 ILE A O 1
ATOM 916 N N . ILE A 1 111 ? -0.555 7.555 -7.268 1.00 92.31 111 ILE A N 1
ATOM 917 C CA . ILE A 1 111 ? -0.428 8.814 -8.014 1.00 92.31 111 ILE A CA 1
ATOM 918 C C . ILE A 1 111 ? 0.917 8.892 -8.748 1.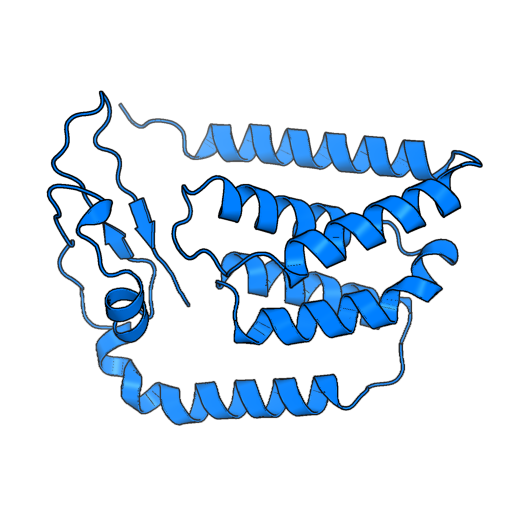00 92.31 111 ILE A C 1
ATOM 920 O O . ILE A 1 111 ? 0.939 9.213 -9.938 1.00 92.31 111 ILE A O 1
ATOM 924 N N . GLU A 1 112 ? 2.027 8.586 -8.073 1.00 92.44 112 GLU A N 1
ATOM 925 C CA . GLU A 1 112 ? 3.365 8.694 -8.664 1.00 92.44 112 GLU A CA 1
ATOM 926 C C . GLU A 1 112 ? 3.555 7.699 -9.820 1.00 92.44 112 GLU A C 1
ATOM 928 O O . GLU A 1 112 ? 3.965 8.092 -10.916 1.00 92.44 112 GLU A O 1
ATOM 933 N N . LEU A 1 113 ? 3.156 6.435 -9.633 1.00 92.88 113 LEU A N 1
ATOM 934 C CA . LEU A 1 113 ? 3.244 5.414 -10.681 1.00 92.88 113 LEU A CA 1
ATOM 935 C C . LEU A 1 113 ? 2.335 5.733 -11.877 1.00 92.88 113 LEU A C 1
ATOM 937 O O . LEU A 1 113 ? 2.742 5.551 -13.028 1.00 92.88 113 LEU A O 1
ATOM 941 N N . HIS A 1 114 ? 1.127 6.253 -11.632 1.00 89.81 114 HIS A N 1
ATOM 942 C CA . HIS A 1 114 ? 0.229 6.680 -12.705 1.00 89.81 114 HIS A CA 1
ATOM 943 C C . HIS A 1 114 ? 0.779 7.877 -13.486 1.00 89.81 114 HIS A C 1
ATOM 945 O O . HIS A 1 114 ? 0.662 7.916 -14.713 1.00 89.81 114 HIS A O 1
ATOM 951 N N . LYS A 1 115 ? 1.413 8.833 -12.798 1.00 90.94 115 LYS A N 1
ATOM 952 C CA . LYS A 1 115 ? 2.030 10.009 -13.419 1.00 90.94 115 LYS A CA 1
ATOM 953 C C . LYS A 1 115 ? 3.197 9.629 -14.331 1.00 90.94 115 LYS A C 1
ATOM 955 O O . LYS A 1 115 ? 3.310 10.179 -15.427 1.00 90.94 115 LYS A O 1
ATOM 960 N N . GLN A 1 116 ? 4.052 8.712 -13.885 1.00 90.81 116 GLN A N 1
ATOM 961 C CA . GLN A 1 116 ? 5.294 8.364 -14.577 1.00 90.81 116 GLN A CA 1
ATOM 962 C C . GLN A 1 116 ? 5.085 7.364 -15.715 1.00 90.81 116 GLN A C 1
ATOM 964 O O . GLN A 1 116 ? 5.582 7.580 -16.817 1.00 90.81 116 GLN A O 1
ATOM 969 N N . PHE A 1 117 ? 4.333 6.288 -15.476 1.00 89.38 117 PHE A N 1
A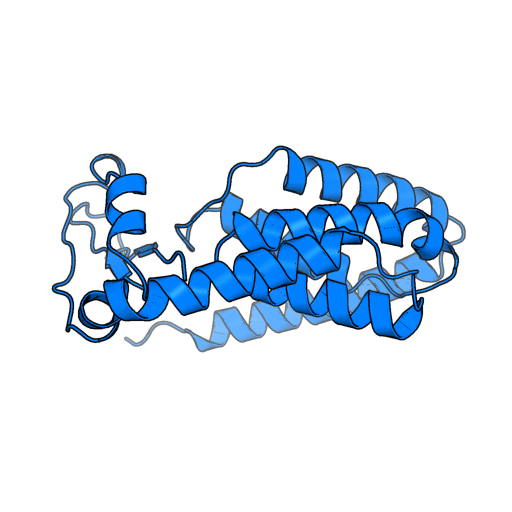TOM 970 C CA . PHE A 1 117 ? 4.204 5.198 -16.446 1.00 89.38 117 PHE A CA 1
ATOM 971 C C . PHE A 1 117 ? 2.939 5.281 -17.302 1.00 89.38 117 PHE A C 1
ATOM 973 O O . PHE A 1 117 ? 2.862 4.589 -18.315 1.00 89.38 117 PHE A O 1
ATOM 980 N N . ARG A 1 118 ? 1.953 6.102 -16.902 1.00 86.62 118 ARG A N 1
ATOM 981 C CA . ARG A 1 118 ? 0.616 6.186 -17.522 1.00 86.62 118 ARG A CA 1
ATOM 982 C C . ARG A 1 118 ? 0.041 4.799 -17.860 1.00 86.62 118 ARG A C 1
ATOM 984 O O . ARG A 1 118 ? -0.324 4.551 -19.012 1.00 86.62 118 ARG A O 1
ATOM 991 N N . PRO A 1 119 ? -0.003 3.870 -16.886 1.00 80.88 119 PRO A N 1
ATOM 992 C CA . PRO A 1 119 ? -0.564 2.551 -17.119 1.00 80.88 119 PRO A CA 1
ATOM 993 C C . PRO A 1 119 ? -2.038 2.690 -17.508 1.00 80.88 119 PRO A C 1
ATOM 995 O O . PRO A 1 119 ? -2.722 3.630 -17.093 1.00 80.88 119 PRO A O 1
ATOM 998 N N . GLN A 1 120 ? -2.530 1.751 -18.315 1.00 79.81 120 GLN A N 1
ATOM 999 C CA . GLN A 1 120 ? -3.941 1.727 -18.681 1.00 79.81 120 GLN A CA 1
ATOM 1000 C C . GLN A 1 120 ? -4.802 1.636 -17.420 1.00 79.81 120 GLN A C 1
ATOM 1002 O O . GLN A 1 120 ? -4.545 0.817 -16.537 1.00 79.81 120 GLN A O 1
ATOM 1007 N N . ILE A 1 121 ? -5.820 2.491 -17.351 1.00 68.00 121 ILE A N 1
ATOM 1008 C CA . ILE A 1 121 ? -6.780 2.505 -16.252 1.00 68.00 121 ILE A CA 1
ATOM 1009 C C . ILE A 1 121 ? -7.559 1.186 -16.298 1.00 68.00 121 ILE A C 1
ATOM 1011 O O . ILE A 1 121 ? -8.268 0.907 -17.263 1.00 68.00 121 ILE A O 1
ATOM 1015 N N . SER A 1 122 ? -7.372 0.358 -15.274 1.00 68.62 122 SER A N 1
ATOM 1016 C CA . SER A 1 122 ? -7.998 -0.956 -15.127 1.00 68.62 122 SER A CA 1
ATOM 1017 C C . SER A 1 122 ? -9.299 -0.858 -14.310 1.00 68.62 122 SER A C 1
ATOM 1019 O O . SER A 1 122 ? -9.645 0.198 -13.770 1.00 68.62 122 SER A O 1
ATOM 1021 N N . GLY A 1 123 ? -10.003 -1.986 -14.150 1.00 78.75 123 GLY A N 1
ATOM 1022 C CA . GLY A 1 123 ? -11.178 -2.088 -13.273 1.00 78.75 123 GLY A CA 1
ATOM 1023 C C . GLY A 1 123 ? -10.916 -1.754 -11.795 1.00 78.75 123 GLY A C 1
ATOM 1024 O O . GLY A 1 123 ? -11.869 -1.477 -11.068 1.00 78.75 123 GLY A O 1
ATOM 1025 N N . GLU A 1 124 ? -9.652 -1.706 -11.358 1.00 81.75 124 GLU A N 1
ATOM 1026 C CA . GLU A 1 124 ? -9.255 -1.361 -9.983 1.00 81.75 124 GLU A CA 1
ATOM 1027 C C . GLU A 1 124 ? -9.673 0.077 -9.629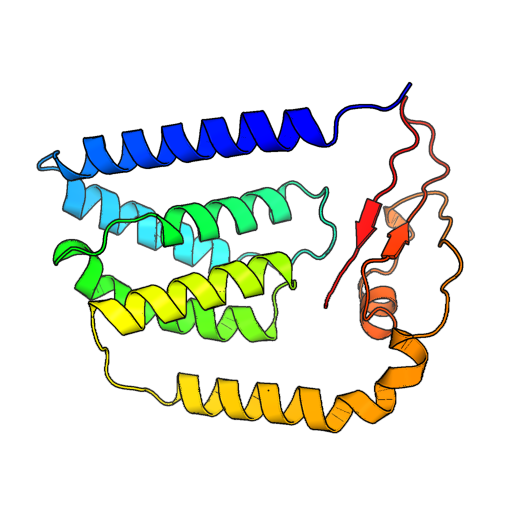 1.00 81.75 124 GLU A C 1
ATOM 1029 O O . GLU A 1 124 ? -10.209 0.328 -8.550 1.00 81.75 124 GLU A O 1
ATOM 1034 N N . VAL A 1 125 ? -9.547 1.017 -10.575 1.00 84.44 125 VAL A N 1
ATOM 1035 C CA . VAL A 1 125 ? -9.984 2.412 -10.377 1.00 84.44 125 VAL A CA 1
ATOM 1036 C C . VAL A 1 125 ? -11.503 2.494 -10.226 1.00 84.44 125 VAL A C 1
ATOM 1038 O O . VAL A 1 125 ? -12.012 3.241 -9.390 1.00 84.44 125 VAL A O 1
ATOM 1041 N N . THR A 1 126 ? -12.252 1.708 -11.002 1.00 86.38 126 THR A N 1
ATOM 1042 C CA . THR A 1 126 ? -13.715 1.647 -10.881 1.00 86.38 126 THR A CA 1
ATOM 1043 C C . THR A 1 126 ? -14.142 1.089 -9.526 1.00 86.38 126 THR A C 1
ATOM 1045 O O . THR A 1 126 ? -15.073 1.619 -8.916 1.00 86.38 126 THR A O 1
ATOM 1048 N N . GLN A 1 127 ? -13.467 0.043 -9.043 1.00 86.44 127 GLN A N 1
ATOM 1049 C CA . GLN A 1 127 ? -13.709 -0.512 -7.713 1.00 86.44 127 GLN A CA 1
ATOM 1050 C C . GLN A 1 127 ? -13.428 0.528 -6.623 1.00 86.44 127 GLN A C 1
ATOM 1052 O O . GLN A 1 127 ? -14.294 0.762 -5.782 1.00 86.44 127 GLN A O 1
ATOM 1057 N N . PHE A 1 128 ? -12.295 1.228 -6.702 1.00 86.44 128 PHE A N 1
ATOM 1058 C CA . PHE A 1 128 ? -11.949 2.288 -5.758 1.00 86.44 128 PHE A CA 1
ATOM 1059 C C . PHE A 1 128 ? -12.998 3.407 -5.713 1.00 86.44 128 PHE A C 1
ATOM 1061 O O . PHE A 1 128 ? -13.460 3.785 -4.640 1.00 86.44 128 PHE A O 1
ATOM 1068 N N . LEU A 1 129 ? -13.449 3.910 -6.867 1.00 89.19 129 LEU A N 1
ATOM 1069 C CA . LEU A 1 129 ? -14.485 4.950 -6.902 1.00 89.19 129 LEU A CA 1
ATOM 1070 C C . LEU A 1 129 ? -15.816 4.465 -6.315 1.00 89.19 129 LEU A C 1
ATOM 1072 O O . LEU A 1 129 ? -16.528 5.234 -5.666 1.00 89.19 129 LEU A O 1
ATOM 1076 N N . ARG A 1 130 ? -16.157 3.186 -6.514 1.00 90.12 130 ARG A N 1
ATOM 1077 C CA . ARG A 1 130 ? -17.336 2.575 -5.893 1.00 90.12 130 ARG A CA 1
ATOM 1078 C C . ARG A 1 130 ? -17.184 2.497 -4.376 1.00 90.12 130 ARG A C 1
ATOM 1080 O O . ARG A 1 130 ? -18.138 2.827 -3.675 1.00 90.12 130 ARG A O 1
ATOM 1087 N N . PHE A 1 131 ? -16.009 2.107 -3.890 1.00 88.38 131 PHE A N 1
ATOM 1088 C CA . PHE A 1 131 ? -15.685 2.090 -2.468 1.00 88.38 131 PHE A CA 1
ATOM 1089 C C . PHE A 1 131 ? -15.818 3.489 -1.852 1.00 88.38 131 PHE A C 1
ATOM 1091 O O . PHE A 1 131 ? -16.604 3.670 -0.924 1.00 88.38 131 PHE A O 1
ATOM 1098 N N . VAL A 1 132 ? -15.170 4.504 -2.436 1.00 89.75 132 VAL A N 1
ATOM 1099 C CA . VAL A 1 132 ? -15.263 5.905 -1.984 1.00 89.75 132 VAL A CA 1
ATOM 1100 C C . VAL A 1 132 ? -16.716 6.378 -1.955 1.00 89.75 132 VAL A C 1
ATOM 1102 O O . VAL A 1 132 ? -17.167 6.938 -0.958 1.00 89.75 132 VAL A O 1
ATOM 1105 N N . LYS A 1 133 ? -17.492 6.101 -3.011 1.00 90.88 133 LYS A N 1
ATOM 1106 C CA . LYS A 1 133 ? -18.926 6.421 -3.046 1.00 90.88 133 LYS A CA 1
ATOM 1107 C C . LYS A 1 133 ? -19.694 5.761 -1.893 1.00 90.88 133 LYS A C 1
ATOM 1109 O O . LYS A 1 133 ? -20.594 6.388 -1.342 1.00 90.88 133 LYS A O 1
ATOM 1114 N N . GLY A 1 134 ? -19.352 4.523 -1.538 1.00 89.81 134 GLY A N 1
ATOM 1115 C CA . GLY A 1 134 ? -19.902 3.821 -0.378 1.00 89.81 134 GLY A CA 1
ATOM 1116 C C . GLY A 1 134 ? -19.609 4.553 0.930 1.00 89.81 134 GLY A C 1
ATOM 1117 O O . GLY A 1 134 ? -20.540 4.851 1.671 1.00 89.81 134 GLY A O 1
ATOM 1118 N N . ILE A 1 135 ? -18.349 4.939 1.162 1.00 87.75 135 ILE A N 1
ATOM 1119 C CA . ILE A 1 135 ? -17.946 5.699 2.356 1.00 87.75 135 ILE A CA 1
ATOM 1120 C C . ILE A 1 135 ? -18.734 7.009 2.477 1.00 87.75 135 ILE A C 1
ATOM 1122 O O . ILE A 1 135 ? -19.315 7.277 3.524 1.00 87.75 135 ILE A O 1
ATOM 1126 N N . TYR A 1 136 ? -18.836 7.798 1.402 1.00 88.25 136 TYR A N 1
ATOM 1127 C CA . TYR A 1 136 ? -19.605 9.051 1.422 1.00 88.25 136 TYR A CA 1
ATOM 1128 C C . TYR A 1 136 ? -21.109 8.842 1.633 1.00 88.25 136 TYR A C 1
ATOM 1130 O O . TYR A 1 136 ? -21.763 9.699 2.224 1.00 88.25 136 TYR A O 1
ATOM 1138 N N . LYS A 1 137 ? -21.668 7.719 1.167 1.00 91.25 137 LYS A N 1
ATOM 1139 C CA . LYS A 1 137 ? -23.077 7.377 1.394 1.00 91.25 137 LYS A CA 1
ATOM 1140 C C . LYS A 1 137 ? -23.345 7.005 2.855 1.00 91.25 137 LYS A C 1
ATOM 1142 O O . LYS A 1 137 ? -24.390 7.372 3.378 1.00 91.25 137 LYS A O 1
ATOM 1147 N N . GLU A 1 138 ? -22.411 6.305 3.496 1.00 86.50 138 GLU A N 1
ATOM 1148 C CA . GLU A 1 138 ? -22.519 5.888 4.901 1.00 86.50 138 GLU A CA 1
ATOM 1149 C C . GLU A 1 138 ? -22.077 6.972 5.890 1.00 86.50 138 GLU A C 1
ATOM 1151 O O . GLU A 1 138 ? -22.411 6.906 7.070 1.00 86.50 138 GLU A O 1
ATOM 1156 N N . LEU A 1 139 ? -21.349 7.993 5.433 1.00 86.19 139 LEU A N 1
ATOM 1157 C CA . LEU A 1 139 ? -20.848 9.071 6.283 1.00 86.19 139 LEU A CA 1
ATOM 1158 C C . LEU A 1 139 ? -21.942 9.733 7.147 1.00 86.19 139 LEU A C 1
ATOM 1160 O O . LEU A 1 139 ? -21.705 9.854 8.350 1.00 86.19 139 LEU A O 1
ATOM 1164 N N . PRO A 1 140 ? -23.137 10.100 6.628 1.00 87.88 140 PRO A N 1
ATOM 1165 C CA . PRO A 1 140 ? -24.215 10.669 7.441 1.00 87.88 140 PRO A CA 1
ATOM 1166 C C . PRO A 1 140 ? -24.604 9.814 8.652 1.00 87.88 140 PRO A C 1
ATOM 1168 O O . PRO A 1 140 ? -24.892 10.366 9.712 1.00 87.88 140 PRO A O 1
ATOM 1171 N N . ASN A 1 141 ? -24.543 8.484 8.524 1.00 86.56 141 ASN A N 1
ATOM 1172 C CA . ASN A 1 141 ? -24.882 7.537 9.592 1.00 86.56 141 ASN A CA 1
ATOM 1173 C C . ASN A 1 141 ? -23.839 7.533 10.723 1.00 86.56 141 ASN A C 1
ATOM 1175 O O . ASN A 1 141 ? -24.132 7.124 11.845 1.00 86.56 141 ASN A O 1
ATOM 1179 N N . HIS A 1 142 ? -22.624 8.006 10.442 1.00 82.75 142 HIS A N 1
ATOM 1180 C CA . HIS A 1 142 ? -21.503 8.019 11.379 1.00 82.75 142 HIS A CA 1
ATOM 1181 C C . HIS A 1 142 ? -21.151 9.422 11.893 1.00 82.75 142 HIS A C 1
ATOM 1183 O O . HIS A 1 142 ? -20.346 9.530 12.816 1.00 82.75 142 HIS A O 1
ATOM 1189 N N . LEU A 1 143 ? -21.764 10.491 11.363 1.00 83.75 143 LEU A N 1
ATOM 1190 C CA . LEU A 1 143 ? -21.424 11.881 11.707 1.00 83.75 143 LEU A CA 1
ATOM 1191 C C . LEU A 1 143 ? -21.449 12.152 13.216 1.00 83.75 143 LEU A C 1
ATOM 1193 O O . LEU A 1 143 ? -20.519 12.763 13.734 1.00 83.75 143 LEU A O 1
ATOM 1197 N N . GLN A 1 144 ? -22.465 11.667 13.936 1.00 80.62 144 GLN A N 1
ATOM 1198 C CA . GLN A 1 144 ? -22.534 11.853 15.392 1.00 80.62 144 GLN A CA 1
ATOM 1199 C C . GLN A 1 144 ? -21.318 11.230 16.090 1.00 80.62 144 GLN A C 1
ATOM 1201 O O . GLN A 1 144 ? -20.631 11.901 16.852 1.00 80.62 144 GLN A O 1
ATOM 1206 N N . LYS A 1 145 ? -20.955 9.995 15.722 1.00 77.56 145 LYS A N 1
ATOM 1207 C CA . LYS A 1 145 ? -19.788 9.293 16.279 1.00 77.56 145 LYS A CA 1
ATOM 1208 C C . LYS A 1 145 ? -18.452 9.953 15.913 1.00 77.56 145 LYS A C 1
ATOM 1210 O O . LYS A 1 145 ? -17.469 9.756 16.627 1.00 77.56 145 LYS A O 1
ATOM 1215 N N . VAL A 1 146 ? -18.385 10.685 14.800 1.00 79.00 146 VAL A N 1
ATOM 1216 C CA . VAL A 1 146 ? -17.176 11.405 14.360 1.00 79.00 146 VAL A CA 1
ATOM 1217 C C . VAL A 1 146 ? -16.946 12.666 15.195 1.00 79.00 146 VAL A C 1
ATOM 1219 O O . VAL A 1 146 ? -15.812 12.934 15.587 1.00 79.00 146 VAL A O 1
ATOM 1222 N N . PHE A 1 147 ? -18.004 13.435 15.470 1.00 79.94 147 PHE A N 1
ATOM 1223 C CA . PHE A 1 147 ? -17.897 14.749 16.117 1.00 79.94 147 PHE A CA 1
ATOM 1224 C C . PHE A 1 147 ? -18.145 14.736 17.632 1.00 79.94 147 PHE A C 1
ATOM 1226 O O . PHE A 1 147 ? -17.832 15.724 18.300 1.00 79.94 147 PHE A O 1
ATOM 1233 N N . GLU A 1 148 ? -18.676 13.649 18.196 1.00 77.88 148 GLU A N 1
ATOM 1234 C CA . GLU A 1 148 ? -18.877 13.539 19.641 1.00 77.88 148 GLU A CA 1
ATOM 1235 C C . GLU A 1 148 ? -17.549 13.424 20.417 1.00 77.88 148 GLU A C 1
ATOM 1237 O O . GLU A 1 148 ? -16.691 12.599 20.080 1.00 77.88 148 GLU A O 1
ATOM 1242 N N . PRO A 1 149 ? -17.366 14.209 21.499 1.00 67.50 149 PRO A N 1
ATOM 1243 C CA . PRO A 1 149 ? -16.216 14.078 22.384 1.00 67.50 149 PRO A CA 1
ATOM 1244 C C . PRO A 1 149 ? -16.213 12.708 23.068 1.00 67.50 149 PRO A C 1
ATOM 1246 O O . PRO A 1 149 ? -17.070 12.408 23.900 1.00 67.50 149 PRO A O 1
ATOM 1249 N N . ARG A 1 150 ? -15.222 11.874 22.751 1.00 64.94 150 ARG A N 1
ATOM 1250 C CA . ARG A 1 150 ? -15.094 10.543 23.355 1.00 64.94 150 ARG A CA 1
ATOM 1251 C C . ARG A 1 150 ? -14.417 10.605 24.714 1.00 64.94 150 ARG A C 1
ATOM 1253 O O . ARG A 1 150 ? -13.414 11.295 24.900 1.00 64.94 150 ARG A O 1
ATOM 1260 N N . GLN A 1 151 ? -14.938 9.822 25.654 1.00 62.31 151 GLN A N 1
ATOM 1261 C CA . GLN A 1 151 ? -14.260 9.563 26.919 1.00 62.31 151 GLN A CA 1
ATOM 1262 C C . GLN A 1 151 ? -13.056 8.642 26.683 1.00 62.31 151 GLN A C 1
ATOM 1264 O O . GLN A 1 151 ? -13.108 7.726 25.865 1.00 62.31 151 GLN A O 1
ATOM 1269 N N . GLN A 1 152 ? -11.957 8.896 27.395 1.00 63.94 152 GLN A N 1
ATOM 1270 C CA . GLN A 1 152 ? -10.751 8.072 27.300 1.00 63.94 152 GLN A CA 1
ATOM 1271 C C . GLN A 1 152 ? -11.049 6.651 27.782 1.00 63.94 152 GLN A C 1
ATOM 1273 O O . GLN A 1 152 ? -11.444 6.457 28.934 1.00 63.94 152 GLN A O 1
ATOM 1278 N N . VAL A 1 153 ? -10.818 5.665 26.915 1.00 68.56 153 VAL A N 1
ATOM 1279 C CA . VAL A 1 153 ? -10.949 4.251 27.271 1.00 68.56 153 VAL A CA 1
ATOM 1280 C C . VAL A 1 153 ? -9.770 3.881 28.174 1.00 68.56 153 VAL A C 1
ATOM 1282 O O . VAL A 1 153 ? -8.608 3.975 27.770 1.00 68.56 153 VAL A O 1
ATOM 1285 N N . LYS A 1 154 ? -10.074 3.504 29.419 1.00 64.38 154 LYS A N 1
ATOM 1286 C CA . LYS A 1 154 ? -9.098 3.022 30.404 1.00 64.38 154 LYS A CA 1
ATOM 1287 C C . LYS A 1 154 ? -9.252 1.519 30.547 1.00 64.38 154 LYS A C 1
ATOM 1289 O O . LYS A 1 154 ? -10.346 1.050 30.849 1.00 64.38 154 LYS A O 1
ATOM 1294 N N . VAL A 1 155 ? -8.171 0.781 30.331 1.00 66.44 155 VAL A N 1
ATOM 1295 C CA . VAL A 1 155 ? -8.179 -0.688 30.383 1.00 66.44 155 VAL A CA 1
ATOM 1296 C C . VAL A 1 155 ? -7.035 -1.164 31.266 1.00 66.44 155 VAL A C 1
ATOM 1298 O O . VAL A 1 155 ? -6.000 -0.504 31.362 1.00 66.44 155 VAL A O 1
ATOM 1301 N N . LYS A 1 156 ? -7.200 -2.297 31.950 1.00 62.38 156 LYS A N 1
ATOM 1302 C CA . LYS A 1 156 ? -6.154 -2.830 32.832 1.00 62.38 156 LYS A CA 1
ATOM 1303 C C . LYS A 1 156 ? -5.001 -3.440 32.039 1.00 62.38 156 LYS A C 1
ATOM 1305 O O . LYS A 1 156 ? -3.842 -3.249 32.409 1.00 62.38 156 LYS A O 1
ATOM 1310 N N . ASP A 1 157 ? -5.316 -4.108 30.931 1.00 62.03 157 ASP A N 1
ATOM 1311 C CA . ASP A 1 157 ? -4.365 -4.761 30.032 1.00 62.03 157 ASP A CA 1
ATOM 1312 C C . ASP A 1 157 ? -4.791 -4.601 28.557 1.00 62.03 157 ASP A C 1
ATOM 1314 O O . ASP A 1 157 ? -5.977 -4.525 28.246 1.00 62.03 157 ASP A O 1
ATOM 1318 N N . ILE A 1 158 ? -3.823 -4.560 27.638 1.00 63.44 158 ILE A N 1
ATOM 1319 C CA . ILE A 1 158 ? -4.053 -4.441 26.185 1.00 63.44 158 ILE A CA 1
ATOM 1320 C C . ILE A 1 158 ? -4.782 -5.682 25.647 1.00 63.44 158 ILE A C 1
ATOM 1322 O O . ILE A 1 158 ? -5.556 -5.589 24.701 1.00 63.44 158 ILE A O 1
ATOM 1326 N N . SER A 1 159 ? -4.566 -6.840 26.275 1.00 64.25 159 SER A N 1
ATOM 1327 C CA . SER A 1 159 ? -5.200 -8.112 25.906 1.00 64.25 159 SER A CA 1
ATOM 1328 C C . SER A 1 159 ? -6.703 -8.183 26.213 1.00 64.25 159 SER A C 1
ATOM 1330 O O . SER A 1 159 ? -7.391 -9.032 25.653 1.00 64.25 159 SER A O 1
ATOM 1332 N N . GLU A 1 160 ? -7.237 -7.280 27.041 1.00 63.31 160 GLU A N 1
ATOM 1333 C CA . GLU A 1 160 ? -8.679 -7.185 27.334 1.00 63.31 160 GLU A CA 1
ATOM 1334 C C . GLU A 1 160 ? -9.442 -6.366 26.276 1.00 63.31 160 GLU A C 1
ATOM 1336 O O . GLU A 1 160 ? -10.669 -6.266 26.306 1.00 63.31 160 GLU A O 1
ATOM 1341 N N . ILE A 1 161 ? -8.720 -5.762 25.330 1.00 68.94 161 ILE A N 1
ATOM 1342 C CA . ILE A 1 161 ? -9.282 -4.874 24.324 1.00 68.94 161 ILE A CA 1
ATOM 1343 C C . ILE A 1 161 ? -9.797 -5.693 23.142 1.00 68.94 161 ILE A C 1
ATOM 1345 O O . ILE A 1 161 ? -9.019 -6.256 22.372 1.00 68.94 161 ILE A O 1
ATOM 1349 N N . ASN A 1 162 ? -11.114 -5.680 22.922 1.00 72.19 162 ASN A N 1
ATOM 1350 C CA . ASN A 1 162 ? -11.667 -6.117 21.644 1.00 72.19 162 ASN A CA 1
ATOM 1351 C C . ASN A 1 162 ? -11.487 -4.999 20.604 1.00 72.19 162 ASN A C 1
ATOM 1353 O O . ASN A 1 162 ? -12.319 -4.097 20.470 1.00 72.19 162 ASN A O 1
ATOM 1357 N N . VAL A 1 163 ? -10.362 -5.058 19.891 1.00 72.25 163 VAL A N 1
ATOM 1358 C CA . VAL A 1 163 ? -9.984 -4.078 18.864 1.00 72.25 163 VAL A CA 1
ATOM 1359 C C . VAL A 1 163 ? -11.045 -3.997 17.765 1.00 72.25 163 VAL A C 1
ATOM 1361 O O . VAL A 1 163 ? -11.364 -2.906 17.310 1.00 72.25 163 VAL A O 1
ATOM 1364 N N . GLU A 1 164 ? -11.656 -5.114 17.379 1.00 70.38 164 GLU A N 1
ATOM 1365 C CA . GLU A 1 164 ? -12.644 -5.150 16.300 1.00 70.38 164 GLU A CA 1
ATOM 1366 C C . GLU A 1 164 ? -13.918 -4.367 16.650 1.00 70.38 164 GLU A C 1
ATOM 1368 O O . GLU A 1 164 ? -14.388 -3.567 15.842 1.00 70.38 164 GLU A O 1
ATOM 1373 N N . LEU A 1 165 ? -14.412 -4.495 17.887 1.00 69.44 165 LEU A N 1
ATOM 1374 C CA . LEU A 1 165 ? -15.546 -3.699 18.375 1.00 69.44 165 LEU A CA 1
ATOM 1375 C C . LEU A 1 165 ? -15.206 -2.207 18.474 1.00 69.44 165 LEU A C 1
ATOM 1377 O O . LEU A 1 165 ? -16.003 -1.362 18.065 1.00 69.44 165 LEU A O 1
ATOM 1381 N N . LEU A 1 166 ? -14.004 -1.871 18.949 1.00 72.19 166 LEU A N 1
ATOM 1382 C CA . LEU A 1 166 ? -13.554 -0.478 19.001 1.00 72.19 166 LEU A CA 1
ATOM 1383 C C . LEU A 1 166 ? -13.468 0.144 17.610 1.00 72.19 166 LEU A C 1
ATOM 1385 O O . LEU A 1 166 ? -13.869 1.291 17.438 1.00 72.19 166 LEU A O 1
ATOM 1389 N N . LEU A 1 167 ? -12.993 -0.598 16.611 1.00 70.31 167 LEU A N 1
ATOM 1390 C CA . LEU A 1 167 ? -12.866 -0.121 15.233 1.00 70.31 167 LEU A CA 1
ATOM 1391 C C . LEU A 1 167 ? -14.214 0.101 14.534 1.00 70.31 167 LEU A C 1
ATOM 1393 O O . LEU A 1 167 ? -14.265 0.866 13.574 1.00 70.31 167 LEU A O 1
ATOM 1397 N N . VAL A 1 168 ? -15.294 -0.552 14.975 1.00 70.19 168 VAL A N 1
ATOM 1398 C CA . VAL A 1 168 ? -16.658 -0.303 14.463 1.00 70.19 168 VAL A CA 1
ATOM 1399 C C . VAL A 1 168 ? -17.200 1.023 14.980 1.00 70.19 168 VAL A C 1
ATOM 1401 O O . VAL A 1 168 ? -17.942 1.725 14.292 1.00 70.19 168 VAL A O 1
ATOM 1404 N N . GLU A 1 169 ? -16.835 1.378 16.205 1.00 67.88 169 GLU A N 1
ATOM 1405 C CA . GLU A 1 169 ? -17.310 2.607 16.815 1.00 67.88 169 GLU A CA 1
ATOM 1406 C C . GLU A 1 169 ? -16.377 3.779 16.568 1.00 67.88 169 GLU A C 1
ATOM 1408 O O . GLU A 1 169 ? -16.823 4.903 16.753 1.00 67.88 169 GLU A O 1
ATOM 1413 N N . THR A 1 170 ? -15.124 3.559 16.159 1.00 67.00 170 THR A N 1
ATOM 1414 C CA . THR A 1 170 ? -14.051 4.565 16.120 1.00 67.00 170 THR A CA 1
ATOM 1415 C C . THR A 1 170 ? -13.733 5.069 14.719 1.00 67.00 170 THR A C 1
ATOM 1417 O O . THR A 1 170 ? -13.155 4.360 13.903 1.00 67.00 170 THR A O 1
ATOM 1420 N N . PHE A 1 171 ? -14.045 6.348 14.495 1.00 68.62 171 PHE A N 1
ATOM 1421 C CA . PHE A 1 171 ? -13.825 7.068 13.233 1.00 68.62 171 PHE A CA 1
ATOM 1422 C C . PHE A 1 171 ? -12.775 8.185 13.353 1.00 68.62 171 PHE A C 1
ATOM 1424 O O . PHE A 1 171 ? -12.577 8.955 12.421 1.00 68.62 171 PHE A O 1
ATOM 1431 N N . THR A 1 172 ? -12.134 8.307 14.515 1.00 69.06 172 THR A N 1
ATOM 1432 C CA . THR A 1 172 ? -11.070 9.275 14.808 1.00 69.06 172 THR A CA 1
ATOM 1433 C C . THR A 1 172 ? -10.021 8.615 15.699 1.00 69.06 172 THR A C 1
ATOM 1435 O O . THR A 1 172 ? -10.322 7.648 16.402 1.00 69.06 172 THR A O 1
ATOM 1438 N N . VAL A 1 173 ? -8.783 9.120 15.692 1.00 71.38 173 VAL A N 1
ATOM 1439 C CA . VAL A 1 173 ? -7.704 8.576 16.533 1.00 71.38 173 VAL A CA 1
ATOM 1440 C C . VAL A 1 173 ? -8.136 8.530 17.999 1.00 71.38 173 VAL A C 1
ATOM 1442 O O . VAL A 1 173 ? -8.400 9.565 18.612 1.00 71.38 173 VAL A O 1
ATOM 1445 N N . THR A 1 174 ? -8.184 7.324 18.567 1.00 65.81 174 THR A N 1
ATOM 1446 C CA . THR A 1 174 ? -8.594 7.093 19.954 1.00 65.81 174 THR A CA 1
ATOM 1447 C C . THR A 1 174 ? -7.402 6.649 20.786 1.00 65.81 174 THR A C 1
ATOM 1449 O O . THR A 1 174 ? -6.756 5.639 20.507 1.00 65.81 174 THR A O 1
ATOM 1452 N N . THR A 1 175 ? -7.111 7.426 21.828 1.00 68.75 175 THR A N 1
ATOM 1453 C CA . THR A 1 175 ? -6.048 7.119 22.786 1.00 68.75 175 THR A CA 1
ATOM 1454 C C . THR A 1 175 ? -6.576 6.178 23.862 1.00 68.75 175 THR A C 1
ATOM 1456 O O . THR A 1 175 ? -7.517 6.523 24.578 1.00 68.75 175 THR A O 1
ATOM 1459 N N . ILE A 1 176 ? -5.932 5.025 24.018 1.00 69.94 176 ILE A N 1
ATOM 1460 C CA . ILE A 1 176 ? -6.222 4.049 25.067 1.00 69.94 176 ILE A CA 1
ATOM 1461 C C . ILE A 1 176 ? -5.155 4.162 26.156 1.00 69.94 176 ILE A C 1
ATOM 1463 O O . ILE A 1 176 ? -3.957 4.171 25.868 1.00 69.94 176 ILE A O 1
ATOM 1467 N N . LEU A 1 177 ? -5.587 4.265 27.415 1.00 64.25 177 LEU A N 1
ATOM 1468 C CA . LEU A 1 177 ? -4.697 4.307 28.577 1.00 64.25 177 LEU A CA 1
ATOM 1469 C C . LEU A 1 177 ? -4.730 2.964 29.310 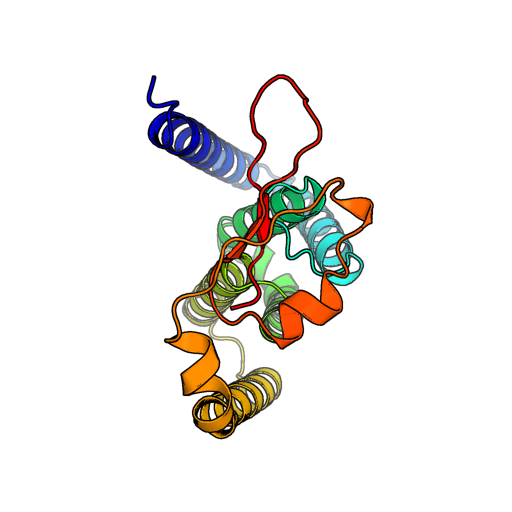1.00 64.25 177 LEU A C 1
ATOM 1471 O O . LEU A 1 177 ? -5.802 2.500 29.695 1.00 64.25 177 LEU A O 1
ATOM 1475 N N . THR A 1 178 ? -3.560 2.366 29.537 1.00 57.47 178 THR A N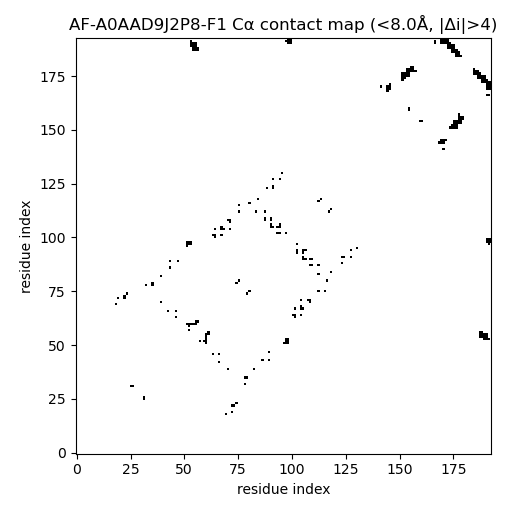 1
ATOM 1476 C CA . THR A 1 178 ? -3.435 1.104 30.278 1.00 57.47 178 THR A CA 1
ATOM 1477 C C . THR A 1 178 ? -3.038 1.333 31.738 1.00 57.47 178 THR A C 1
ATOM 1479 O O . THR A 1 178 ? -2.122 2.112 32.002 1.00 57.47 178 THR A O 1
ATOM 1482 N N . GLU A 1 179 ? -3.660 0.628 32.688 1.00 51.75 179 GLU A N 1
ATOM 1483 C CA . GLU A 1 179 ? -3.316 0.721 34.124 1.00 51.75 179 GLU A CA 1
ATOM 1484 C C . GLU A 1 179 ? -2.082 -0.118 34.522 1.00 51.75 179 GLU A C 1
ATOM 1486 O O . GLU A 1 179 ? -1.523 0.074 35.606 1.00 51.75 179 GLU A O 1
ATOM 1491 N N . LYS A 1 180 ? -1.605 -1.030 33.660 1.00 46.81 180 LYS A N 1
ATOM 1492 C CA . LYS A 1 180 ? -0.408 -1.840 33.935 1.00 46.81 180 LYS A CA 1
ATOM 1493 C C . LYS A 1 180 ? 0.876 -1.003 33.873 1.00 46.81 180 LYS A C 1
ATOM 1495 O O . LYS A 1 180 ? 1.273 -0.478 32.836 1.00 46.81 180 LYS A O 1
ATOM 1500 N N . LYS A 1 181 ? 1.545 -0.932 35.023 1.00 43.12 181 LYS A N 1
ATOM 1501 C CA . LYS A 1 181 ? 2.767 -0.171 35.298 1.00 43.12 181 LYS A CA 1
ATOM 1502 C C . LYS A 1 181 ? 4.000 -0.835 34.662 1.00 43.12 181 LYS A C 1
ATOM 1504 O O . LYS A 1 181 ? 4.760 -1.506 35.351 1.00 43.12 181 LYS A O 1
ATOM 1509 N N . ASN A 1 182 ? 4.223 -0.631 33.366 1.00 42.38 182 ASN A N 1
ATOM 1510 C CA . ASN A 1 182 ? 5.597 -0.509 32.870 1.00 42.38 182 ASN A CA 1
ATOM 1511 C C . ASN A 1 182 ? 6.033 0.952 33.057 1.00 42.38 182 ASN A C 1
ATOM 1513 O O . ASN A 1 182 ? 5.183 1.829 33.154 1.00 42.38 182 ASN A O 1
ATOM 1517 N N . ASN A 1 183 ? 7.335 1.215 33.193 1.00 44.16 183 ASN A N 1
ATOM 1518 C CA . ASN A 1 183 ? 7.915 2.470 33.714 1.00 44.16 183 ASN A CA 1
ATOM 1519 C C . ASN A 1 183 ? 7.546 3.789 32.990 1.00 44.16 183 ASN A C 1
ATOM 1521 O O . ASN A 1 183 ? 8.046 4.848 3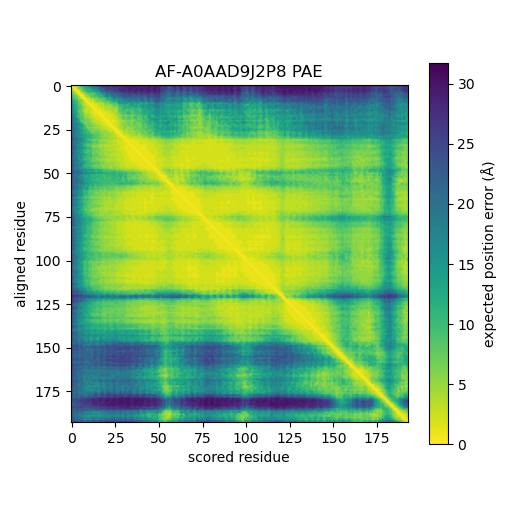3.364 1.00 44.16 183 ASN A O 1
ATOM 1525 N N . GLU A 1 184 ? 6.648 3.770 32.010 1.00 46.91 184 GLU A N 1
ATOM 1526 C CA . GLU A 1 184 ? 6.022 4.938 31.401 1.00 46.91 184 GLU A CA 1
ATOM 1527 C C . GLU A 1 184 ? 4.538 4.606 31.208 1.00 46.91 184 GLU A C 1
ATOM 1529 O O . GLU A 1 184 ? 4.229 3.527 30.712 1.00 46.91 184 GLU A O 1
ATOM 1534 N N . ASN A 1 185 ? 3.619 5.497 31.601 1.00 46.47 185 ASN A N 1
ATOM 1535 C CA . ASN A 1 185 ? 2.198 5.380 31.250 1.00 46.47 185 ASN A CA 1
ATOM 1536 C C . ASN A 1 185 ? 2.082 5.254 29.721 1.00 46.47 185 ASN A C 1
ATOM 1538 O O . ASN A 1 185 ? 2.112 6.266 29.017 1.00 46.47 185 ASN A O 1
ATOM 1542 N N . GLN A 1 186 ? 2.017 4.030 29.202 1.00 56.34 186 GLN A N 1
ATOM 1543 C CA . GLN A 1 186 ? 2.068 3.779 27.770 1.00 56.34 186 GLN A CA 1
ATOM 1544 C C . GLN A 1 186 ? 0.659 3.992 27.217 1.00 56.34 186 GLN A C 1
ATOM 1546 O O . GLN A 1 186 ? -0.218 3.143 27.333 1.00 56.34 186 GLN A O 1
ATOM 1551 N N . SER A 1 187 ? 0.408 5.189 26.692 1.00 58.78 187 SER A N 1
ATOM 1552 C CA . SER A 1 187 ? -0.796 5.463 25.916 1.00 58.78 187 SER A CA 1
ATOM 1553 C C . SER A 1 187 ? -0.652 4.810 24.546 1.00 58.78 187 SER A C 1
ATOM 1555 O O . SER A 1 187 ? 0.336 5.080 23.863 1.00 58.78 187 SER A O 1
ATOM 1557 N N . LEU A 1 188 ? -1.627 4.002 24.146 1.00 65.12 188 LEU A N 1
ATOM 1558 C CA . LEU A 1 188 ? -1.704 3.450 22.797 1.00 65.12 188 LEU A CA 1
ATOM 1559 C C . LEU A 1 188 ? -2.635 4.290 21.939 1.00 65.12 188 LEU A C 1
ATOM 1561 O O . LEU A 1 188 ? -3.620 4.838 22.438 1.00 65.12 188 LEU A O 1
ATOM 1565 N N . SER A 1 189 ? -2.337 4.371 20.651 1.00 67.25 189 SER A N 1
ATOM 1566 C CA . SER A 1 189 ? -3.188 5.039 19.676 1.00 67.25 189 SER A CA 1
ATOM 1567 C C . SER A 1 189 ? -3.792 4.014 18.726 1.00 67.25 189 SER A C 1
ATOM 1569 O O . SER A 1 189 ? -3.079 3.244 18.081 1.00 67.25 189 SER A O 1
ATOM 1571 N N . VAL A 1 190 ? -5.124 4.001 18.666 1.00 72.00 190 VAL A N 1
ATOM 1572 C CA . VAL A 1 190 ? -5.889 3.131 17.773 1.00 72.00 190 VAL A CA 1
ATOM 1573 C C . VAL A 1 190 ? -6.685 3.992 16.811 1.00 72.00 190 VAL A C 1
ATOM 1575 O O . VAL A 1 190 ? -7.454 4.860 17.233 1.00 72.00 190 VAL A O 1
ATOM 1578 N N . SER A 1 191 ? -6.509 3.759 15.515 1.00 67.25 191 SER A N 1
ATOM 1579 C CA . SER A 1 191 ? -7.289 4.433 14.482 1.00 67.25 191 SER A CA 1
ATOM 1580 C C . SER A 1 191 ? -7.525 3.530 13.282 1.00 67.25 191 SER A C 1
ATOM 1582 O O . SER A 1 191 ? -6.660 2.760 12.863 1.00 67.25 191 SER A O 1
ATOM 1584 N N . ARG A 1 192 ? -8.740 3.635 12.741 1.00 67.88 192 ARG A N 1
ATOM 1585 C CA . ARG A 1 192 ? -9.125 3.028 11.465 1.00 67.88 192 ARG A CA 1
ATOM 1586 C C . ARG A 1 192 ? -9.133 4.062 10.345 1.00 67.88 192 ARG A C 1
ATOM 1588 O O . ARG A 1 192 ? -8.598 3.794 9.273 1.00 67.88 192 ARG A O 1
ATOM 1595 N N . CYS A 1 193 ? -9.772 5.195 10.628 1.00 55.53 193 CYS A N 1
ATOM 1596 C CA . CYS A 1 193 ? -9.958 6.332 9.739 1.00 55.53 193 CYS A CA 1
ATOM 1597 C C . CYS A 1 193 ? -8.894 7.392 9.920 1.00 55.53 193 CYS A C 1
ATOM 1599 O O . CYS A 1 193 ? -8.297 7.444 11.025 1.00 55.53 193 CYS A O 1
#

Radius of gyration: 19.38 Å; Cα contacts (8 Å, |Δi|>4): 161; chains: 1; bounding box: 50×29×54 Å

Organism: NCBI:txid53620

Foldseek 3Di:
DDPDPPVVVVVVVVVLVVLLVVLVVLVPDPCNLVVVVVLLVVLLCLLVVDAADFWCPDPSNVVNLVSLSSLLSRDDDPSCVVVLVVLLVSLLVCCQGYAPSSVVSSVSSNVVSCVPVVPPDDCSVVVSVVSVVVCVVCCVVLVCLAPDDDDAAEEQDPVVDPLVVCAVSAADWGWHFHPDDDPDRDIITGGRD

Solvent-accessible surface area (backbone atoms only — not comparable to full-atom values): 11233 Å² total; per-residue (Å²): 134,87,82,64,77,62,54,58,52,51,55,49,53,46,51,49,52,50,50,52,52,49,52,57,56,46,65,73,38,94,59,32,64,61,52,49,53,56,50,51,54,51,50,54,47,54,65,68,74,49,77,72,54,46,44,64,85,38,66,70,32,50,50,53,45,49,51,53,53,52,60,60,62,57,75,90,48,81,78,45,56,83,51,47,62,65,50,45,58,50,37,62,57,39,61,79,63,42,25,43,76,50,32,56,51,34,52,51,40,49,53,51,50,45,70,74,68,59,64,81,90,54,72,65,60,57,52,50,54,52,50,55,52,49,52,65,67,50,41,76,84,41,46,64,62,58,73,50,89,76,78,76,51,72,39,65,49,78,87,76,57,62,59,70,64,50,51,75,64,35,57,46,78,40,59,36,41,45,69,60,86,53,103,54,86,58,67,44,46,37,32,46,78

Sequence (193 aa):
MKRNRKDGVCYWFGLLKFLKFILQSVVSSPQYPQFLQDSITVFLRVLKDGDPQFISEQNSQQLRKLLLEIIHRIPANDHLKPYVKPILGLMFRLLEIDNEENVMVCLRIIIELHKQFRPQISGEVTQFLRFVKGIYKELPNHLQKVFEPRQQVKVKDISEINVELLLVETFTVTTILTEKKNNENQSLSVSRC

InterPro domains:
  IPR016024 Armadillo-type fold [SSF48371] (13-137)

Nearest PDB struct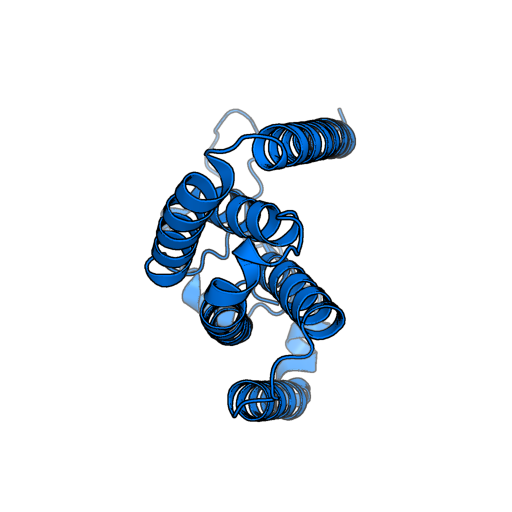ures (foldseek):
  6tbl-assembly1_A  TM=6.617E-01  e=3.298E-01  Mus musculus
  4k92-assembly2_B  TM=5.626E-01  e=6.384E+00  Homo sapiens
  7tmt-assembly1_P  TM=4.703E-01  e=4.565E+00  Saccharomyces cerevisiae
  9ayl-assembly1_A  TM=3.119E-01  e=8.928E+00  Homo sapiens

Mean predicted aligned error: 10.13 Å